Protein AF-A0A1X0FDQ0-F1 (afdb_monomer)

Sequence (185 aa):
MITLQPQPDGTMTGDYRAESSITETSCTTERTVTFTRVGDAVESEASNPANLPARTVSPARGFRGRYRGTETPDNGWPPWSWDATVATHCLRTGERCISLIDAADNFYGRYLFAHDKWTTDAVGDNPCASDNVTAHSVLHLEIPLPQQHEDPFNTLTGSGHREVTGHSRCTASYGETLGLART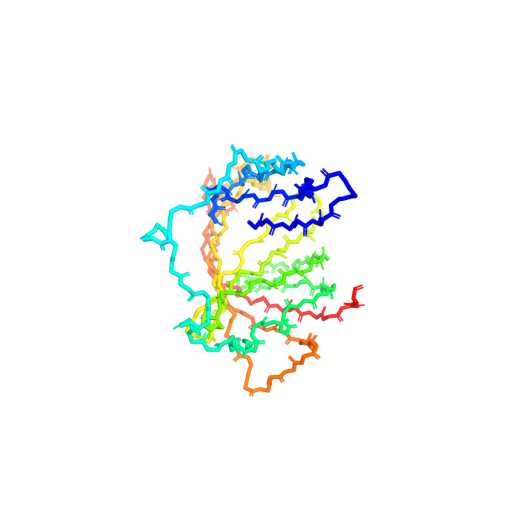GD

Secondary structure (DSSP, 8-state):
-EEEEE-TTS-EEEEEEEES-SSSS--EEEEEEEE---SPPPGGGS--GGGSPPPPPPGGGGS-EEEEEEEEETTSPPPEEEEEEEEEEE-TTSS-EEEEEEEGGG-EEEEEEETTEEEEEEEEEEE-TTT--EEEEEEEEEEEPPSS--SS-SEEEEEEEEEEESSTTT-EEEEEEEEEEEEE-

Mean predicted aligned error: 6.89 Å

Organism: Mycobacterium intermedium (NCBI:txid28445)

Solvent-accessible surface area (backbone atoms only — not comparable to full-atom values): 10269 Å² total; per-residue (Å²): 92,78,49,74,42,84,43,97,87,67,35,34,39,35,44,37,41,47,75,76,48,64,43,53,87,52,64,69,45,76,44,82,46,76,48,70,82,88,74,83,82,63,74,91,80,54,83,63,73,86,78,48,80,73,76,40,88,36,69,67,54,13,53,43,29,24,30,39,39,35,43,38,48,73,80,74,55,82,62,50,73,50,55,32,42,33,48,46,52,63,46,59,73,24,61,40,32,42,32,41,34,48,33,70,95,81,44,73,47,47,31,42,32,44,90,68,25,33,40,34,43,46,47,49,77,44,63,29,91,89,77,67,48,70,25,41,34,42,38,44,38,37,29,60,60,62,93,71,80,44,82,55,41,60,65,50,57,29,47,30,41,38,42,32,41,79,46,89,91,61,47,44,76,40,47,30,40,37,40,36,39,54,74,49,114

pLDDT: mean 88.63, std 9.93, range [56.56, 98.19]

Structure (mmCIF, N/CA/C/O backbone):
data_AF-A0A1X0FDQ0-F1
#
_entry.id   AF-A0A1X0FDQ0-F1
#
loop_
_atom_site.group_PDB
_atom_site.id
_atom_site.type_symbol
_atom_site.label_atom_id
_atom_site.label_alt_id
_atom_site.label_comp_id
_atom_site.label_asym_id
_atom_site.label_entity_id
_atom_site.label_seq_id
_atom_site.pdbx_PDB_ins_code
_atom_site.Cartn_x
_atom_site.Cartn_y
_atom_site.Cartn_z
_atom_site.occupancy
_atom_site.B_iso_or_equiv
_atom_site.auth_seq_id
_atom_site.auth_comp_id
_atom_site.auth_asym_id
_atom_site.auth_atom_id
_atom_site.pdbx_PDB_model_num
ATOM 1 N N . MET A 1 1 ? -6.028 7.761 10.974 1.00 81.38 1 MET A N 1
ATOM 2 C CA . MET A 1 1 ? -6.185 6.713 11.998 1.00 81.38 1 MET A CA 1
ATOM 3 C C . MET A 1 1 ? -5.940 7.316 13.368 1.00 81.38 1 MET A C 1
ATOM 5 O O . MET A 1 1 ? -5.065 8.159 13.494 1.00 81.38 1 MET A O 1
ATOM 9 N N . ILE A 1 2 ? -6.726 6.907 14.364 1.00 89.19 2 ILE A N 1
ATOM 10 C CA . ILE A 1 2 ? -6.518 7.291 15.763 1.00 89.19 2 ILE A CA 1
ATOM 11 C C . ILE A 1 2 ? -6.513 6.015 16.598 1.00 89.19 2 ILE A C 1
ATOM 13 O O . ILE A 1 2 ? -7.426 5.197 16.462 1.00 89.19 2 ILE A O 1
ATOM 17 N N . THR A 1 3 ? -5.508 5.852 17.450 1.00 90.81 3 THR A N 1
ATOM 18 C CA . THR A 1 3 ? -5.419 4.783 18.450 1.00 90.81 3 THR A CA 1
ATOM 19 C C . THR A 1 3 ? -5.345 5.414 19.821 1.00 90.81 3 THR A C 1
ATOM 21 O O . THR A 1 3 ? -4.462 6.221 20.066 1.00 90.81 3 THR A O 1
ATOM 24 N N . LEU A 1 4 ? -6.281 5.071 20.707 1.00 94.56 4 LEU A N 1
ATOM 25 C CA . LEU A 1 4 ? -6.377 5.659 22.041 1.00 94.56 4 LEU A CA 1
ATOM 26 C C . LEU A 1 4 ? -6.320 4.575 23.112 1.00 94.56 4 LEU A C 1
ATOM 28 O O . LEU A 1 4 ? -6.905 3.503 22.953 1.00 94.56 4 LEU A O 1
ATOM 32 N N . GLN A 1 5 ? -5.662 4.894 24.219 1.00 95.94 5 GLN A N 1
ATOM 33 C CA . GLN A 1 5 ? -5.564 4.073 25.414 1.00 95.94 5 GLN A CA 1
ATOM 34 C C . GLN A 1 5 ? -6.132 4.841 26.617 1.00 95.94 5 GLN A C 1
ATOM 36 O O . GLN A 1 5 ? -5.728 5.991 26.844 1.00 95.94 5 GLN A O 1
ATOM 41 N N . PRO A 1 6 ? -7.041 4.227 27.397 1.00 96.31 6 PRO A N 1
ATOM 42 C CA . PRO A 1 6 ? -7.538 4.813 28.637 1.00 96.31 6 PRO A CA 1
ATOM 43 C C . PRO A 1 6 ? -6.416 5.040 29.645 1.00 96.31 6 PRO A C 1
ATOM 45 O O . PRO A 1 6 ? -5.553 4.179 29.815 1.00 96.31 6 PRO A O 1
ATOM 48 N N . GLN A 1 7 ? -6.463 6.176 30.333 1.00 96.31 7 GLN A N 1
ATOM 49 C CA . GLN A 1 7 ? -5.533 6.535 31.398 1.00 96.31 7 GLN A CA 1
ATOM 50 C C . GLN A 1 7 ? -6.218 6.482 32.776 1.00 96.31 7 GLN A C 1
ATOM 52 O O . GLN A 1 7 ? -7.442 6.629 32.863 1.00 96.31 7 GLN A O 1
ATOM 57 N N . PRO A 1 8 ? -5.458 6.298 33.875 1.00 95.88 8 PRO A N 1
ATOM 58 C CA . PRO A 1 8 ? -6.018 6.237 35.230 1.00 95.88 8 PRO A CA 1
ATOM 59 C C . PRO A 1 8 ? -6.758 7.507 35.673 1.00 95.88 8 PRO A C 1
ATOM 61 O O . PRO A 1 8 ? -7.626 7.438 36.537 1.00 95.88 8 PRO A O 1
ATOM 64 N N . ASP A 1 9 ? -6.420 8.659 35.093 1.00 93.06 9 ASP A N 1
ATOM 65 C CA . ASP A 1 9 ? -7.036 9.958 35.383 1.00 93.06 9 ASP A CA 1
ATOM 66 C C . ASP A 1 9 ? -8.339 10.211 34.597 1.00 93.06 9 ASP A C 1
ATOM 68 O O . ASP A 1 9 ? -8.935 11.282 34.704 1.00 93.06 9 ASP A O 1
ATOM 72 N N . GLY A 1 10 ? -8.796 9.227 33.814 1.00 91.31 10 GLY A N 1
ATOM 73 C CA . GLY A 1 10 ? -10.000 9.324 32.991 1.00 91.31 10 GLY A CA 1
ATOM 74 C C . GLY A 1 10 ? -9.791 10.005 31.637 1.00 91.31 10 GLY A C 1
ATOM 75 O O . GLY A 1 10 ? -10.761 10.165 30.892 1.00 91.31 10 GLY A O 1
ATOM 76 N N . THR A 1 11 ? -8.559 10.390 31.288 1.00 95.69 11 THR A N 1
ATOM 77 C CA . THR A 1 11 ? -8.214 10.838 29.932 1.00 95.69 11 THR A CA 1
ATOM 78 C C . THR A 1 11 ? -7.985 9.654 28.987 1.00 95.69 11 THR A C 1
ATOM 80 O O . THR A 1 11 ? -7.831 8.503 29.403 1.00 95.69 11 THR A O 1
ATOM 83 N N . MET A 1 12 ? -7.985 9.926 27.681 1.00 96.88 12 MET A N 1
ATOM 84 C CA . MET A 1 12 ? -7.617 8.964 26.639 1.00 96.88 12 MET A CA 1
ATOM 85 C C . MET A 1 12 ? -6.427 9.521 25.861 1.00 96.88 12 MET A C 1
ATOM 87 O O . MET A 1 12 ? -6.555 10.572 25.237 1.00 96.88 12 MET A O 1
ATOM 91 N N . THR A 1 13 ? -5.298 8.818 25.851 1.00 96.44 13 THR A N 1
ATOM 92 C CA . THR A 1 13 ? -4.078 9.257 25.150 1.00 96.44 13 THR A CA 1
ATOM 93 C C . THR A 1 13 ? -3.703 8.266 24.061 1.00 96.44 13 THR A C 1
ATOM 95 O O . THR A 1 13 ? -3.922 7.066 24.211 1.00 96.44 13 THR A O 1
ATOM 98 N N . GLY A 1 14 ? -3.132 8.748 22.965 1.00 94.44 14 GLY A N 1
ATOM 99 C CA . GLY A 1 14 ? -2.491 7.889 21.980 1.00 94.44 14 GLY A CA 1
ATOM 100 C C . GLY A 1 14 ? -2.112 8.648 20.722 1.00 94.44 14 GLY A C 1
ATOM 101 O O . GLY A 1 14 ? -1.790 9.831 20.794 1.00 94.44 14 GLY A O 1
ATOM 102 N N . ASP A 1 15 ? -2.156 7.975 19.581 1.00 92.44 15 ASP A N 1
ATOM 103 C CA . ASP A 1 15 ? -1.564 8.471 18.345 1.00 92.44 15 ASP A CA 1
ATOM 104 C C . ASP A 1 15 ? -2.635 8.809 17.314 1.00 92.44 15 ASP A C 1
ATOM 106 O O . ASP A 1 15 ? -3.570 8.046 17.057 1.00 92.44 15 ASP A O 1
ATOM 110 N N . TYR A 1 16 ? -2.480 9.980 16.708 1.00 88.75 16 TYR A N 1
ATOM 111 C CA . TYR A 1 16 ? -3.194 10.420 15.525 1.00 88.75 16 TYR A CA 1
ATOM 112 C C . TYR A 1 16 ? -2.234 10.368 14.344 1.00 88.75 16 TYR A C 1
ATOM 114 O O . TYR A 1 16 ? -1.214 11.054 14.346 1.00 88.75 16 TYR A O 1
ATOM 122 N N . ARG A 1 17 ? -2.603 9.610 13.313 1.00 83.62 17 ARG A N 1
ATOM 123 C CA . ARG A 1 17 ? -1.919 9.594 12.021 1.00 83.62 17 ARG A CA 1
ATOM 124 C C . ARG A 1 17 ? -2.884 10.001 10.921 1.00 83.62 17 ARG A C 1
ATOM 126 O O . ARG A 1 17 ? -3.944 9.388 10.778 1.00 83.62 17 ARG A O 1
ATOM 133 N N . ALA A 1 18 ? -2.535 10.993 10.118 1.00 81.06 18 ALA A N 1
ATOM 134 C CA . ALA A 1 18 ? -3.299 11.363 8.935 1.00 81.06 18 ALA A CA 1
ATOM 135 C C . ALA A 1 18 ? -2.418 11.446 7.700 1.00 81.06 18 ALA A C 1
ATOM 137 O O . ALA A 1 18 ? -1.289 11.928 7.749 1.00 81.06 18 ALA A O 1
ATOM 138 N N . GLU A 1 19 ? -2.997 10.994 6.596 1.00 73.56 19 GLU A N 1
ATOM 139 C CA . GLU A 1 19 ? -2.392 11.003 5.275 1.00 73.56 19 GLU A CA 1
ATOM 140 C C . GLU A 1 19 ? -3.033 12.131 4.467 1.00 73.56 19 GLU A C 1
ATOM 142 O O . GLU A 1 19 ? -4.258 12.181 4.352 1.00 73.56 19 GLU A O 1
ATOM 147 N N . SER A 1 20 ? -2.218 13.062 3.964 1.00 65.31 20 SER A N 1
ATOM 148 C CA . SER A 1 20 ? -2.685 14.262 3.250 1.00 65.31 20 SER A CA 1
ATOM 149 C C . SER A 1 20 ? -2.928 14.036 1.754 1.00 65.31 20 SER A C 1
ATOM 151 O O . SER A 1 20 ? -3.739 14.743 1.164 1.00 65.31 20 SER A O 1
ATOM 153 N N . SER A 1 21 ? -2.264 13.047 1.149 1.00 65.19 21 SER A N 1
ATOM 154 C CA . SER A 1 21 ? -2.414 12.685 -0.262 1.00 65.19 21 SER A CA 1
ATOM 155 C C . SER A 1 21 ? -2.095 11.204 -0.478 1.00 65.19 21 SER A C 1
ATOM 157 O O . SER A 1 21 ? -1.307 10.615 0.265 1.00 65.19 21 SER A O 1
ATOM 159 N N . ILE A 1 22 ? -2.736 10.608 -1.485 1.00 63.81 22 ILE A N 1
ATOM 160 C CA . ILE A 1 22 ? -2.458 9.243 -1.957 1.00 63.81 22 ILE A CA 1
ATOM 161 C C . ILE A 1 22 ? -1.441 9.263 -3.107 1.00 63.81 22 ILE 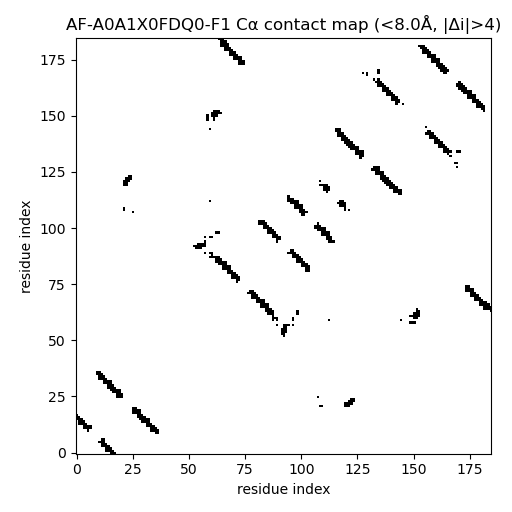A C 1
ATOM 163 O O . ILE A 1 22 ? -0.727 8.285 -3.270 1.00 63.81 22 ILE A O 1
ATOM 167 N N . THR A 1 23 ? -1.346 10.370 -3.855 1.00 59.31 23 THR A N 1
ATOM 168 C CA . THR A 1 23 ? -0.642 10.443 -5.147 1.00 59.31 23 THR A CA 1
ATOM 169 C C . THR A 1 23 ? 0.680 11.212 -5.112 1.00 59.31 23 THR A C 1
ATOM 171 O O . THR A 1 23 ? 1.564 10.947 -5.919 1.00 59.31 23 THR A O 1
ATOM 174 N N . GLU A 1 24 ? 0.829 12.176 -4.203 1.00 60.47 24 GLU A N 1
ATOM 175 C CA . GLU A 1 24 ? 2.023 13.031 -4.099 1.00 60.47 24 GLU A CA 1
ATOM 176 C C . GLU A 1 24 ? 2.925 12.597 -2.942 1.00 60.47 24 GLU A C 1
ATOM 178 O O . GLU A 1 24 ? 2.460 11.903 -2.031 1.00 60.47 24 GLU A O 1
ATOM 183 N N . THR A 1 25 ? 4.189 13.055 -2.946 1.00 56.69 25 THR A N 1
ATOM 184 C CA . THR A 1 25 ? 5.115 12.969 -1.804 1.00 56.69 25 THR A CA 1
ATOM 185 C C . THR A 1 25 ? 4.444 13.573 -0.577 1.00 56.69 25 THR A C 1
ATOM 187 O O . THR A 1 25 ? 4.419 14.776 -0.336 1.00 56.69 25 THR A O 1
ATOM 190 N N . SER A 1 26 ? 3.792 12.698 0.162 1.00 56.56 26 SER A N 1
ATOM 191 C CA . SER A 1 26 ? 2.802 13.022 1.168 1.00 56.56 26 SER A CA 1
ATOM 192 C C . SER A 1 26 ? 3.448 13.613 2.410 1.00 56.56 26 SER A C 1
ATOM 194 O O . SER A 1 26 ? 4.377 13.026 2.969 1.00 56.56 26 SER A O 1
ATOM 196 N N . CYS A 1 27 ? 2.864 14.678 2.941 1.00 62.16 27 CYS A N 1
ATOM 197 C CA . CYS A 1 27 ? 3.091 15.048 4.329 1.00 62.16 27 CYS A CA 1
ATOM 198 C C . CYS A 1 27 ? 2.241 14.126 5.212 1.00 62.16 27 CYS A C 1
ATOM 200 O O . CYS A 1 27 ? 1.038 14.354 5.384 1.00 62.16 27 CYS A O 1
ATOM 202 N N . THR A 1 28 ? 2.845 13.073 5.758 1.00 70.12 28 THR A N 1
ATOM 203 C CA . THR A 1 28 ? 2.243 12.312 6.857 1.00 70.12 28 THR A CA 1
ATOM 204 C C . THR A 1 28 ? 2.209 13.206 8.093 1.00 70.12 28 THR A C 1
ATOM 206 O O . THR A 1 28 ? 3.221 13.793 8.471 1.00 70.12 28 THR A O 1
ATOM 209 N N . THR A 1 29 ? 1.052 13.323 8.741 1.00 76.44 29 THR A N 1
ATOM 210 C CA . THR A 1 29 ? 0.955 13.981 10.049 1.00 76.44 29 THR A CA 1
ATOM 211 C C . THR A 1 29 ? 0.809 12.929 11.127 1.00 76.44 29 THR A C 1
ATOM 213 O O . THR A 1 29 ? -0.236 12.287 11.202 1.00 76.44 29 THR A O 1
ATOM 216 N N . GLU A 1 30 ? 1.815 12.806 11.987 1.00 84.88 30 GLU A N 1
ATOM 217 C CA . GLU A 1 30 ? 1.732 12.038 13.228 1.00 84.88 30 GLU A CA 1
ATOM 218 C C . GLU A 1 30 ? 1.786 12.966 14.434 1.00 84.88 30 GLU A C 1
ATOM 220 O O . GLU A 1 30 ? 2.587 13.903 14.484 1.00 84.88 30 GLU A O 1
ATOM 225 N N . ARG A 1 31 ? 0.884 12.743 15.390 1.00 89.25 31 ARG A N 1
ATOM 226 C CA . ARG A 1 31 ? 0.807 13.513 16.631 1.00 89.25 31 ARG A CA 1
ATOM 227 C C . ARG A 1 31 ? 0.335 12.628 17.766 1.00 89.25 31 ARG A C 1
ATOM 229 O O . ARG A 1 31 ? -0.650 11.909 17.614 1.00 89.25 31 ARG A O 1
ATOM 236 N N . THR A 1 32 ? 0.952 12.781 18.929 1.00 94.19 32 THR A N 1
ATOM 237 C CA . THR A 1 32 ? 0.343 12.323 20.176 1.00 94.19 32 THR A CA 1
ATOM 238 C C . THR A 1 32 ? -0.842 13.227 20.509 1.00 94.19 32 THR A C 1
ATOM 240 O O . THR A 1 32 ? -0.752 14.455 20.424 1.00 94.19 32 THR A O 1
ATOM 243 N N . VAL A 1 33 ? -1.967 12.618 20.863 1.00 95.62 33 VAL A N 1
ATOM 244 C CA . VAL A 1 33 ? -3.225 13.287 21.194 1.00 95.62 33 VAL A CA 1
ATOM 245 C C . VAL A 1 33 ? -3.719 12.829 22.559 1.00 95.62 33 VAL A C 1
ATOM 247 O O . VAL A 1 33 ? -3.607 11.655 22.907 1.00 95.62 33 VAL A O 1
ATOM 250 N N . THR A 1 34 ? -4.313 13.756 23.307 1.00 96.56 34 THR A N 1
ATOM 251 C CA . THR A 1 34 ? -4.988 13.484 24.578 1.00 96.56 34 THR A CA 1
ATOM 252 C C . THR A 1 34 ? -6.401 14.041 24.506 1.00 96.56 34 THR A C 1
ATOM 254 O O . THR A 1 34 ? -6.606 15.207 24.170 1.00 96.56 34 THR A O 1
ATOM 257 N N . PHE A 1 35 ? -7.379 13.197 24.812 1.00 95.06 35 PHE A N 1
ATOM 258 C CA . PHE A 1 35 ? -8.787 13.549 24.886 1.00 95.06 35 PHE A CA 1
ATOM 259 C C . PHE A 1 35 ? -9.211 13.588 26.348 1.00 95.06 35 PHE A C 1
ATOM 261 O O . PHE A 1 35 ? -9.064 12.606 27.081 1.00 95.06 35 PHE A O 1
ATOM 268 N N . THR A 1 36 ? -9.790 14.717 26.742 1.00 95.56 36 THR A N 1
ATOM 269 C CA . THR A 1 36 ? -10.332 14.937 28.081 1.00 95.56 36 THR A CA 1
ATOM 270 C C . THR A 1 36 ? -11.841 15.069 27.983 1.00 95.56 36 THR A C 1
ATOM 272 O O . THR A 1 36 ? -12.362 15.801 27.140 1.00 95.56 36 THR A O 1
ATOM 275 N N . ARG A 1 37 ? -12.562 14.366 28.854 1.00 91.88 37 ARG A N 1
ATOM 276 C CA . ARG A 1 37 ? -14.013 14.506 28.972 1.00 91.88 37 ARG A CA 1
ATOM 277 C C . ARG A 1 37 ? -14.350 15.908 29.485 1.00 91.88 37 ARG A C 1
ATOM 279 O O . ARG A 1 37 ? -13.933 16.270 30.578 1.00 91.88 37 ARG A O 1
ATOM 286 N N . VAL A 1 38 ? -15.127 16.674 28.721 1.00 91.69 38 VAL A N 1
ATOM 287 C CA . VAL A 1 38 ? -15.535 18.048 29.089 1.00 91.69 38 VAL A CA 1
ATOM 288 C C . VAL A 1 38 ? -16.967 18.146 29.627 1.00 91.69 38 VAL A C 1
ATOM 290 O O . VAL A 1 38 ? -17.384 19.210 30.070 1.00 91.69 38 VAL A O 1
ATOM 293 N N . GLY A 1 39 ? -17.723 17.048 29.605 1.00 89.81 39 GLY A N 1
ATOM 294 C CA . GLY A 1 39 ? -19.112 17.007 30.048 1.00 89.81 39 GLY A CA 1
ATOM 295 C C . GLY A 1 39 ? -19.814 15.724 29.618 1.00 89.81 39 GLY A C 1
ATOM 296 O O . GLY A 1 39 ? -19.173 14.779 29.147 1.00 89.81 39 GLY A O 1
ATOM 297 N N . ASP A 1 40 ? -21.130 15.707 29.793 1.00 88.69 40 ASP A N 1
ATOM 298 C CA . ASP A 1 40 ? -22.002 14.616 29.364 1.00 88.69 40 ASP A CA 1
ATOM 299 C C . ASP A 1 40 ? -22.490 14.876 27.928 1.00 88.69 40 ASP A C 1
ATOM 301 O O . ASP A 1 40 ? -22.730 16.022 27.551 1.00 88.69 40 ASP A O 1
ATOM 305 N N . ALA A 1 41 ? -22.620 13.821 27.120 1.00 81.31 41 ALA A N 1
ATOM 306 C CA . ALA A 1 41 ? -23.146 13.928 25.759 1.00 81.31 41 ALA A CA 1
ATOM 307 C C . ALA A 1 41 ? -24.680 14.009 25.769 1.00 81.31 41 ALA A C 1
ATOM 309 O O . ALA A 1 41 ? -25.328 13.352 26.587 1.00 81.31 41 ALA A O 1
ATOM 310 N N . VAL A 1 42 ? -25.265 14.753 24.827 1.00 83.25 42 VAL A N 1
ATOM 311 C CA . VAL A 1 42 ? -26.713 14.716 24.588 1.00 83.25 42 VAL A CA 1
ATOM 312 C C . VAL A 1 42 ? -27.010 13.530 23.670 1.00 83.25 42 VAL A C 1
ATOM 314 O O . VAL A 1 42 ? -26.445 13.413 22.587 1.00 83.25 42 VAL A O 1
ATOM 317 N N . GLU A 1 43 ? -27.889 12.622 24.096 1.00 69.56 43 GLU A N 1
ATOM 318 C CA . GLU A 1 43 ? -28.102 11.317 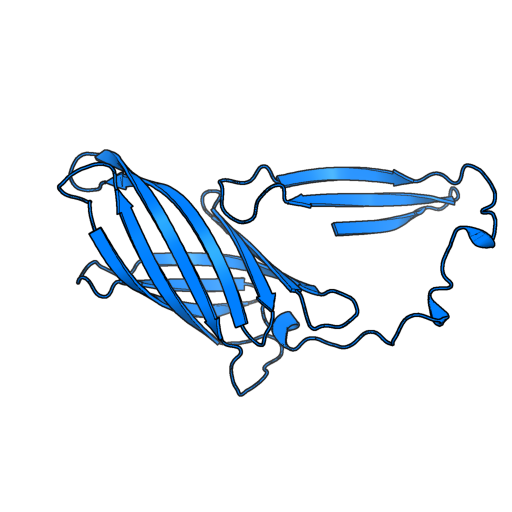23.444 1.00 69.56 43 GLU A CA 1
ATOM 319 C C . GLU A 1 43 ? -28.510 11.416 21.959 1.00 69.56 43 GLU A C 1
ATOM 321 O O . GLU A 1 43 ? -28.177 10.543 21.162 1.00 69.56 43 GLU A O 1
ATOM 326 N N . SER A 1 44 ? -29.151 12.515 21.550 1.00 72.81 44 SER A N 1
ATOM 327 C CA . SER A 1 44 ? -29.510 12.777 20.149 1.00 72.81 44 SER A CA 1
ATOM 328 C C . SER A 1 44 ? -28.318 13.031 19.216 1.00 72.81 44 SER A C 1
ATOM 330 O O . SER A 1 44 ? -28.498 13.041 18.001 1.00 72.81 44 SER A O 1
ATOM 332 N N . GLU A 1 45 ? -27.117 13.271 19.746 1.00 70.12 45 GLU A N 1
ATOM 333 C CA . GLU A 1 45 ? -25.941 13.685 18.967 1.00 70.12 45 GLU A CA 1
ATOM 334 C C . GLU A 1 45 ? -25.063 12.510 18.512 1.00 70.12 45 GLU A C 1
ATOM 336 O O . GLU A 1 45 ? -24.209 12.679 17.641 1.00 70.12 45 GLU A O 1
ATOM 341 N N . ALA A 1 46 ? -25.271 11.307 19.058 1.00 75.44 46 ALA A N 1
ATOM 342 C CA . ALA A 1 46 ? -24.456 10.137 18.749 1.00 75.44 46 ALA A CA 1
ATOM 343 C C . ALA A 1 46 ? -25.313 8.948 18.301 1.00 75.44 46 ALA A C 1
ATOM 345 O O . ALA A 1 46 ? -26.204 8.480 19.004 1.00 75.44 46 ALA A O 1
ATOM 346 N N . SER A 1 47 ? -24.997 8.396 17.128 1.00 79.62 47 SER A N 1
ATOM 347 C CA . SER A 1 47 ? -25.583 7.123 16.701 1.00 79.62 47 SER A CA 1
ATOM 348 C C . SER A 1 47 ? -25.109 5.993 17.617 1.00 79.62 47 SER A C 1
ATOM 350 O O . SER A 1 47 ? -23.907 5.842 17.835 1.00 79.62 47 SER A O 1
ATOM 352 N N . ASN A 1 48 ? -26.035 5.165 18.111 1.00 82.69 48 ASN A N 1
ATOM 353 C CA . ASN A 1 48 ? -25.688 4.002 18.927 1.00 82.69 48 ASN A CA 1
ATOM 354 C C . ASN A 1 48 ? -24.808 3.022 18.114 1.00 82.69 48 ASN A C 1
ATOM 356 O O . ASN A 1 48 ? -25.279 2.485 17.106 1.00 82.69 48 ASN A O 1
ATOM 360 N N . PRO A 1 49 ? -23.563 2.725 18.542 1.00 81.06 49 PRO A N 1
ATOM 361 C CA . PRO A 1 49 ? -22.677 1.803 17.832 1.00 81.06 49 PRO A CA 1
ATOM 362 C C . PRO A 1 49 ? -23.240 0.384 17.683 1.00 81.06 49 PRO A C 1
ATOM 364 O O . PRO A 1 49 ? -22.846 -0.326 16.757 1.00 81.06 49 PRO A O 1
ATOM 367 N N . ALA A 1 50 ? -24.156 -0.032 18.566 1.00 85.62 50 ALA A N 1
ATOM 368 C CA . ALA A 1 50 ? -24.842 -1.321 18.484 1.00 85.62 50 ALA A CA 1
ATOM 369 C C . ALA A 1 50 ? -25.800 -1.413 17.284 1.00 85.62 50 ALA A C 1
ATOM 371 O O . ALA A 1 50 ? -26.086 -2.512 16.820 1.00 85.62 50 ALA A O 1
ATOM 372 N N . ASN A 1 51 ? -26.239 -0.272 16.743 1.00 86.19 51 ASN A N 1
ATOM 373 C CA . ASN A 1 51 ? -27.078 -0.215 15.545 1.00 86.19 51 ASN A CA 1
ATOM 374 C C . ASN A 1 51 ? -26.253 -0.277 14.249 1.00 86.19 51 ASN A C 1
ATOM 376 O O . ASN A 1 51 ? -26.820 -0.337 13.160 1.00 86.19 51 ASN A O 1
ATOM 380 N N . LEU A 1 52 ? -24.917 -0.244 14.337 1.00 84.25 52 LEU A N 1
ATOM 381 C CA . LEU A 1 52 ? -24.052 -0.364 13.167 1.00 84.25 52 LEU A CA 1
ATOM 382 C C . LEU A 1 52 ? -23.919 -1.839 12.752 1.00 84.25 52 LEU A C 1
ATOM 384 O O . LEU A 1 52 ? -23.681 -2.684 13.622 1.00 84.25 52 LEU A O 1
ATOM 388 N N . PRO A 1 53 ? -23.934 -2.157 11.440 1.00 85.44 53 PRO A N 1
ATOM 389 C CA . PRO A 1 53 ? -23.713 -3.518 10.936 1.00 85.44 53 PRO A CA 1
ATOM 390 C C . PRO A 1 53 ? -22.465 -4.152 11.542 1.00 85.44 53 PRO A C 1
ATOM 392 O O . PRO A 1 53 ? -21.507 -3.431 11.805 1.00 85.44 53 PRO A O 1
ATOM 395 N N . ALA A 1 54 ? -22.433 -5.464 11.778 1.00 87.38 54 ALA A N 1
ATOM 396 C CA . ALA A 1 54 ? -21.259 -6.125 12.354 1.00 87.38 54 ALA A CA 1
ATOM 397 C C . ALA A 1 54 ? -19.972 -5.835 11.551 1.00 87.38 54 ALA A C 1
ATOM 399 O O . ALA A 1 54 ? -20.011 -5.617 10.339 1.00 87.38 54 ALA A O 1
ATOM 400 N N . ARG A 1 55 ? -18.815 -5.822 12.232 1.00 89.56 55 ARG A N 1
ATOM 401 C CA . ARG A 1 55 ? -17.521 -5.720 11.540 1.00 89.56 55 ARG A CA 1
ATOM 402 C C . ARG A 1 55 ? -17.334 -6.950 10.660 1.00 89.56 55 ARG A C 1
ATOM 404 O O . ARG A 1 55 ? -17.419 -8.067 11.161 1.00 89.56 55 ARG A O 1
ATOM 411 N N . THR A 1 56 ? -17.021 -6.725 9.393 1.00 92.50 56 THR A N 1
ATOM 412 C CA . THR A 1 56 ? -16.674 -7.795 8.456 1.00 92.50 56 THR A CA 1
ATOM 413 C C . THR A 1 56 ? -15.163 -7.828 8.280 1.00 92.50 56 THR A C 1
ATOM 415 O O . THR A 1 56 ? -14.518 -6.785 8.152 1.00 92.50 56 THR A O 1
ATOM 418 N N . VAL A 1 57 ? -14.581 -9.026 8.332 1.00 92.31 57 VAL A N 1
ATOM 419 C CA . VAL A 1 57 ? -13.146 -9.210 8.099 1.00 92.31 57 VAL A CA 1
ATOM 420 C C . VAL A 1 57 ? -12.887 -9.103 6.601 1.00 92.31 57 VAL A C 1
ATOM 422 O O . VAL A 1 57 ? -13.491 -9.828 5.818 1.00 92.31 57 VAL A O 1
ATOM 425 N N . SER A 1 58 ? -11.993 -8.195 6.213 1.00 94.81 58 SER A N 1
ATOM 426 C CA . SER A 1 58 ? -11.553 -8.068 4.824 1.00 94.81 58 SER A CA 1
ATOM 427 C C . SER A 1 58 ? -10.421 -9.053 4.524 1.00 94.81 58 SER A C 1
ATOM 429 O O . SER A 1 58 ? -9.479 -9.108 5.325 1.00 94.81 58 SER A O 1
ATOM 431 N N . PRO A 1 59 ? -10.429 -9.753 3.372 1.00 95.69 59 PRO A N 1
ATOM 432 C CA . PRO A 1 59 ? -9.278 -10.542 2.932 1.00 95.69 59 PRO A CA 1
ATOM 433 C C . PRO A 1 59 ? -8.040 -9.660 2.712 1.00 95.69 59 PRO A C 1
ATOM 435 O O . PRO A 1 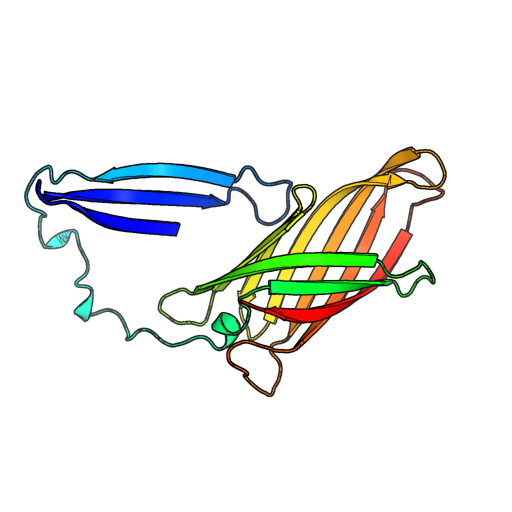59 ? -6.915 -10.111 2.909 1.00 95.69 59 PRO A O 1
ATOM 438 N N . ALA A 1 60 ? -8.228 -8.364 2.433 1.00 96.81 60 ALA A N 1
ATOM 439 C CA . ALA A 1 60 ? -7.126 -7.426 2.273 1.00 96.81 60 ALA A CA 1
ATOM 440 C C . ALA A 1 60 ? -6.252 -7.281 3.528 1.00 96.81 60 ALA A C 1
ATOM 442 O O . ALA A 1 60 ? -5.084 -6.908 3.430 1.00 96.81 60 ALA A O 1
ATOM 443 N N . ARG A 1 61 ? -6.777 -7.629 4.714 1.00 95.44 61 ARG A N 1
ATOM 444 C CA . ARG A 1 61 ? -6.000 -7.662 5.962 1.00 95.44 61 ARG A CA 1
ATOM 445 C C . ARG A 1 61 ? -4.781 -8.588 5.863 1.00 95.44 61 ARG A C 1
ATOM 447 O O . ARG A 1 61 ? -3.809 -8.364 6.588 1.00 95.44 61 ARG A O 1
ATOM 454 N N . GLY A 1 62 ? -4.820 -9.592 4.983 1.00 96.12 62 GLY A N 1
ATOM 455 C CA . GLY A 1 62 ? -3.698 -10.485 4.703 1.00 96.12 62 GLY A CA 1
ATOM 456 C C . GLY A 1 62 ? -2.453 -9.757 4.187 1.00 96.12 62 GLY A C 1
ATOM 457 O O . GLY A 1 62 ? -1.341 -10.238 4.401 1.00 96.12 62 GLY A O 1
ATOM 458 N N . PHE A 1 63 ? -2.599 -8.569 3.586 1.00 97.44 63 PHE A N 1
ATOM 459 C CA . PHE A 1 63 ? -1.464 -7.763 3.141 1.00 97.44 63 PHE A CA 1
ATOM 460 C C . PHE A 1 63 ? -0.846 -7.016 4.332 1.00 97.44 63 PHE A C 1
ATOM 462 O O . PHE A 1 63 ? -1.159 -5.860 4.607 1.00 97.44 63 PHE A O 1
ATOM 469 N N . ARG A 1 64 ? -0.020 -7.715 5.114 1.00 97.25 64 ARG A N 1
ATOM 470 C CA . ARG A 1 64 ? 0.707 -7.164 6.269 1.00 97.25 64 ARG A CA 1
ATOM 471 C C . ARG A 1 64 ? 2.003 -7.921 6.554 1.00 97.25 64 ARG A C 1
ATOM 473 O O . ARG A 1 64 ? 2.141 -9.075 6.140 1.00 97.25 64 ARG A O 1
ATOM 480 N N . GLY A 1 65 ? 2.890 -7.290 7.316 1.00 96.88 65 GLY A N 1
ATOM 481 C CA . GLY A 1 65 ? 4.218 -7.808 7.652 1.00 96.88 65 GLY A CA 1
ATOM 482 C C . GLY A 1 65 ? 5.288 -7.221 6.738 1.00 96.88 65 GLY A C 1
ATOM 483 O O . GLY A 1 65 ? 5.073 -6.190 6.105 1.00 96.88 65 GLY A O 1
ATOM 484 N N . ARG A 1 66 ? 6.442 -7.874 6.658 1.00 97.50 66 ARG A N 1
ATOM 485 C CA . ARG A 1 66 ? 7.572 -7.446 5.828 1.00 97.50 66 ARG A CA 1
ATOM 486 C C . ARG A 1 66 ? 7.551 -8.124 4.465 1.00 97.50 66 ARG A C 1
ATOM 488 O O . ARG A 1 66 ? 7.301 -9.326 4.383 1.00 97.50 66 ARG A O 1
ATOM 495 N N . TYR A 1 67 ? 7.840 -7.365 3.412 1.00 97.19 67 TYR A N 1
ATOM 496 C CA . TYR A 1 67 ? 7.884 -7.840 2.029 1.00 97.19 67 TYR A CA 1
ATOM 497 C C . TYR A 1 67 ? 9.125 -7.328 1.309 1.00 97.19 67 TYR A C 1
ATOM 499 O O . TYR A 1 67 ? 9.596 -6.223 1.572 1.00 97.19 67 TYR A O 1
ATOM 507 N N . ARG A 1 68 ? 9.591 -8.124 0.348 1.00 96.94 68 ARG A N 1
ATOM 508 C CA . ARG A 1 68 ? 10.455 -7.685 -0.741 1.00 96.94 68 ARG A CA 1
ATOM 509 C C . ARG A 1 68 ? 9.603 -7.430 -1.977 1.00 96.94 68 ARG A C 1
ATOM 511 O O . ARG A 1 68 ? 8.986 -8.368 -2.484 1.00 96.94 68 ARG A O 1
ATOM 518 N N . GLY A 1 69 ? 9.565 -6.185 -2.431 1.00 95.25 69 GLY A N 1
ATOM 519 C CA . GLY A 1 69 ? 9.004 -5.788 -3.715 1.00 95.25 69 GLY A CA 1
ATOM 520 C C . GLY A 1 69 ? 10.043 -5.898 -4.822 1.00 95.25 69 GLY A C 1
ATOM 521 O O . GLY A 1 69 ? 11.208 -5.562 -4.615 1.00 95.25 69 GLY A O 1
ATOM 522 N N . THR A 1 70 ? 9.623 -6.366 -5.991 1.00 96.81 70 THR A N 1
ATOM 523 C CA . THR A 1 70 ? 10.417 -6.391 -7.219 1.00 96.81 70 THR A CA 1
ATOM 524 C C . THR A 1 70 ? 9.561 -5.872 -8.362 1.00 96.81 70 THR A C 1
ATOM 526 O O . THR A 1 70 ? 8.532 -6.466 -8.679 1.00 96.81 70 THR A O 1
ATOM 529 N N . GLU A 1 71 ? 9.994 -4.788 -8.992 1.00 94.69 71 GLU A N 1
ATOM 530 C CA . GLU A 1 71 ? 9.341 -4.211 -10.167 1.00 94.69 71 GLU A CA 1
ATOM 531 C C . GLU A 1 71 ? 10.162 -4.552 -11.409 1.00 94.69 71 GLU A C 1
ATOM 533 O O . GLU A 1 71 ? 11.388 -4.426 -11.414 1.00 94.69 71 GLU A O 1
ATOM 538 N N . THR A 1 72 ? 9.488 -5.057 -12.442 1.00 97.62 72 THR A N 1
ATOM 539 C CA . THR A 1 72 ? 10.112 -5.510 -13.693 1.00 97.62 72 THR A CA 1
ATOM 540 C C . THR A 1 72 ? 9.474 -4.790 -14.881 1.00 97.62 72 THR A C 1
ATOM 542 O O . THR A 1 72 ? 8.346 -5.132 -15.246 1.00 97.62 72 THR A O 1
ATOM 545 N N . PRO A 1 73 ? 10.173 -3.814 -15.484 1.00 95.62 73 PRO A N 1
ATOM 546 C CA . PRO A 1 73 ? 9.735 -3.133 -16.702 1.00 95.62 73 PRO A CA 1
ATOM 547 C C . PRO A 1 73 ? 9.674 -4.053 -17.922 1.00 95.62 73 PRO A C 1
ATOM 549 O O . PRO A 1 73 ? 10.529 -4.922 -18.100 1.00 95.62 73 PRO A O 1
ATOM 552 N N . ASP A 1 74 ? 8.730 -3.800 -18.827 1.00 97.00 74 ASP A N 1
ATOM 553 C CA . ASP A 1 74 ? 8.618 -4.497 -20.116 1.00 97.00 74 ASP A CA 1
ATOM 554 C C . ASP A 1 74 ? 9.438 -3.856 -21.255 1.00 97.00 74 ASP A C 1
ATOM 556 O O . ASP A 1 74 ? 9.541 -4.413 -22.349 1.00 97.00 74 ASP A O 1
ATOM 560 N N . ASN A 1 75 ? 10.093 -2.722 -20.993 1.00 91.88 75 ASN A N 1
ATOM 561 C CA . ASN A 1 75 ? 10.901 -1.973 -21.962 1.00 91.88 75 ASN A CA 1
ATOM 562 C C . ASN A 1 75 ? 12.374 -2.433 -22.055 1.00 91.88 75 ASN A C 1
ATOM 564 O O . ASN A 1 75 ? 13.177 -1.806 -22.749 1.00 91.88 75 ASN A O 1
ATOM 568 N N . GLY A 1 76 ? 12.741 -3.507 -21.347 1.00 89.62 76 GLY A N 1
ATOM 569 C CA . GLY A 1 76 ? 14.095 -4.070 -21.319 1.00 89.62 76 GLY A CA 1
ATOM 570 C C . GLY A 1 76 ? 15.042 -3.448 -20.287 1.00 89.62 76 GLY A C 1
ATOM 571 O O . GLY A 1 76 ? 16.214 -3.829 -20.239 1.00 89.62 76 GLY A O 1
ATOM 572 N N . TRP A 1 77 ? 14.573 -2.511 -19.459 1.00 88.75 77 TRP A N 1
ATOM 573 C CA . TRP A 1 77 ? 15.336 -2.027 -18.307 1.00 88.75 77 TRP A CA 1
ATOM 574 C C . TRP A 1 77 ? 15.461 -3.107 -17.222 1.00 88.75 77 TRP A C 1
ATOM 576 O O . TRP A 1 77 ? 14.592 -3.973 -17.104 1.00 88.75 77 TRP A O 1
ATOM 586 N N . PRO A 1 78 ? 16.552 -3.095 -16.431 1.00 91.31 78 PRO A N 1
ATOM 587 C CA . PRO A 1 78 ? 16.726 -4.069 -15.364 1.00 91.31 78 PRO A CA 1
ATOM 588 C C . PRO A 1 78 ? 15.646 -3.899 -14.283 1.00 91.31 78 PRO A C 1
ATOM 590 O O . PRO A 1 78 ? 15.262 -2.766 -13.980 1.00 91.31 78 PRO A O 1
ATOM 593 N N . PRO A 1 79 ? 15.190 -4.999 -13.660 1.00 94.19 79 PRO A N 1
ATOM 594 C CA . PRO A 1 79 ? 14.292 -4.915 -12.521 1.00 94.19 79 PRO A CA 1
ATOM 595 C C . PRO A 1 79 ? 14.997 -4.271 -11.324 1.00 94.19 79 PRO A C 1
ATOM 597 O O . PRO A 1 79 ? 16.213 -4.410 -11.152 1.00 94.19 79 PRO A O 1
ATOM 600 N N . TRP A 1 80 ? 14.225 -3.628 -10.454 1.00 91.44 80 TRP A N 1
ATOM 601 C CA . TRP A 1 80 ? 14.702 -3.146 -9.157 1.00 91.44 80 TRP A CA 1
ATOM 602 C C . TRP A 1 80 ? 13.916 -3.787 -8.023 1.00 91.44 80 TRP A C 1
ATOM 604 O O . TRP A 1 80 ? 12.884 -4.426 -8.228 1.00 91.44 80 TRP A O 1
ATOM 614 N N . SER A 1 81 ? 14.441 -3.688 -6.805 1.00 93.50 81 SER A N 1
ATOM 615 C CA . SER A 1 81 ? 13.799 -4.260 -5.626 1.00 93.50 81 SER A CA 1
ATOM 616 C C . SER A 1 81 ? 13.952 -3.368 -4.411 1.00 93.50 81 SER A C 1
ATOM 618 O O . SER A 1 81 ? 14.906 -2.601 -4.306 1.00 93.50 81 SER A O 1
ATOM 620 N N . TRP A 1 82 ? 13.006 -3.506 -3.495 1.00 92.50 82 TRP A N 1
ATOM 621 C CA . TRP A 1 82 ? 12.917 -2.739 -2.264 1.00 92.50 82 TRP A CA 1
ATOM 622 C C . TRP A 1 82 ? 12.343 -3.616 -1.154 1.00 92.50 82 TRP A C 1
ATOM 624 O O . TRP A 1 82 ? 11.584 -4.549 -1.411 1.00 92.50 82 TRP A O 1
ATOM 634 N N . ASP A 1 83 ? 12.719 -3.329 0.086 1.00 94.19 83 ASP A N 1
ATOM 635 C CA . ASP A 1 83 ? 12.162 -3.987 1.264 1.00 94.19 83 ASP A CA 1
ATOM 636 C C . ASP A 1 83 ? 11.237 -3.005 1.987 1.00 94.19 83 ASP A C 1
ATOM 638 O O . ASP A 1 83 ? 11.584 -1.836 2.160 1.00 94.19 83 ASP A O 1
ATOM 642 N N . ALA A 1 84 ? 10.067 -3.480 2.414 1.00 93.94 84 ALA A N 1
ATOM 643 C CA . ALA A 1 84 ? 9.080 -2.660 3.104 1.00 93.94 84 ALA A CA 1
ATOM 644 C C . ALA A 1 84 ? 8.380 -3.405 4.239 1.00 93.94 84 ALA A C 1
ATOM 646 O O . ALA A 1 84 ? 8.225 -4.629 4.212 1.00 93.94 84 ALA A O 1
ATOM 647 N N . THR A 1 85 ? 7.888 -2.636 5.203 1.00 95.56 85 THR A N 1
ATOM 648 C CA . THR A 1 85 ? 6.901 -3.074 6.190 1.00 95.56 85 THR A CA 1
ATOM 649 C C . THR A 1 85 ? 5.519 -2.609 5.751 1.00 95.56 85 THR A C 1
ATOM 651 O O . THR A 1 85 ? 5.346 -1.480 5.297 1.00 95.56 85 THR A O 1
ATOM 654 N N . VAL A 1 86 ? 4.525 -3.485 5.882 1.00 95.81 86 VAL A N 1
ATOM 655 C CA . VAL A 1 86 ? 3.153 -3.237 5.445 1.00 95.81 86 VAL A CA 1
ATOM 656 C C . VAL A 1 86 ? 2.180 -3.366 6.606 1.00 95.81 86 VAL A C 1
ATOM 658 O O . VAL A 1 86 ? 2.143 -4.387 7.299 1.00 95.81 86 VAL A O 1
ATOM 661 N N . ALA A 1 87 ? 1.328 -2.354 6.762 1.00 94.19 87 ALA A N 1
ATOM 662 C CA . ALA A 1 87 ? 0.201 -2.368 7.686 1.00 94.19 87 ALA A CA 1
ATOM 663 C C . ALA A 1 87 ? -1.109 -2.087 6.942 1.00 94.19 87 ALA A C 1
ATOM 665 O O . ALA A 1 87 ? -1.236 -1.072 6.262 1.00 94.19 87 ALA A O 1
ATOM 666 N N . THR A 1 88 ? -2.105 -2.964 7.102 1.00 95.44 88 THR A N 1
ATOM 667 C CA . THR A 1 88 ? -3.426 -2.790 6.480 1.00 95.44 88 THR A CA 1
ATOM 668 C C . THR A 1 88 ? -4.502 -2.449 7.501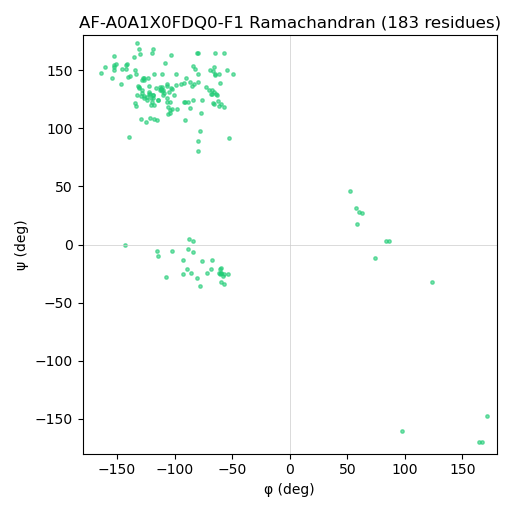 1.00 95.44 88 THR A C 1
ATOM 670 O O . THR A 1 88 ? -4.696 -3.153 8.495 1.00 95.44 88 THR A O 1
ATOM 673 N N . HIS A 1 89 ? -5.262 -1.396 7.206 1.00 93.06 89 HIS A N 1
ATOM 674 C CA . HIS A 1 89 ? -6.363 -0.902 8.022 1.00 93.06 89 HIS A CA 1
ATOM 675 C C . HIS A 1 89 ? -7.652 -0.847 7.208 1.00 93.06 89 HIS A C 1
ATOM 677 O O . HIS A 1 89 ? -7.720 -0.187 6.176 1.00 93.06 89 HIS A O 1
ATOM 683 N N . CYS A 1 90 ? -8.693 -1.515 7.697 1.00 94.19 90 CYS A N 1
ATOM 684 C CA . CYS A 1 90 ? -9.970 -1.633 6.998 1.00 94.19 90 CYS A CA 1
ATOM 685 C C . CYS A 1 90 ? -11.088 -0.858 7.692 1.00 94.19 90 CYS A C 1
ATOM 687 O O . CYS A 1 90 ? -11.158 -0.789 8.926 1.00 94.19 90 CYS A O 1
ATOM 689 N N . LEU A 1 91 ? -12.010 -0.328 6.887 1.00 91.94 91 LEU A N 1
ATOM 690 C CA . LEU A 1 91 ? -13.290 0.168 7.376 1.00 91.94 91 LEU A CA 1
ATOM 691 C C . LEU A 1 91 ? -14.129 -0.977 7.957 1.00 91.94 91 LEU A C 1
ATOM 693 O O . LEU A 1 91 ? -13.879 -2.157 7.721 1.00 91.94 91 LEU A O 1
ATOM 697 N N . ARG A 1 92 ? -15.173 -0.618 8.710 1.00 90.25 92 ARG A N 1
ATOM 698 C CA . ARG A 1 92 ? -16.052 -1.575 9.398 1.00 90.25 92 ARG A CA 1
ATOM 699 C C . ARG A 1 92 ? -16.709 -2.594 8.455 1.00 90.25 92 ARG A C 1
ATOM 701 O O . ARG A 1 92 ? -16.892 -3.734 8.870 1.00 90.25 92 ARG A O 1
ATOM 708 N N . THR A 1 93 ? -17.029 -2.201 7.222 1.00 91.56 93 THR A N 1
ATOM 709 C CA . THR A 1 93 ? -17.631 -3.099 6.221 1.00 91.56 93 THR A CA 1
ATOM 710 C C . THR A 1 93 ? -16.626 -4.070 5.601 1.00 91.56 93 THR A C 1
ATOM 712 O O . THR A 1 93 ? -17.039 -5.025 4.964 1.00 91.56 93 THR A O 1
ATOM 715 N N . GLY A 1 94 ? -15.316 -3.855 5.770 1.00 92.12 94 GLY A N 1
ATOM 716 C CA . GLY A 1 94 ? -14.269 -4.677 5.152 1.00 92.12 94 GLY A CA 1
ATOM 717 C C . GLY A 1 94 ? -14.077 -4.455 3.644 1.00 92.12 94 GLY A C 1
ATOM 718 O O . GLY A 1 94 ? -13.066 -4.880 3.095 1.00 92.12 94 GLY A O 1
ATOM 719 N N . GLU A 1 95 ? -14.986 -3.740 2.982 1.00 94.00 95 GLU A N 1
ATOM 720 C CA . GLU A 1 95 ? -14.954 -3.490 1.530 1.00 94.00 95 GLU A CA 1
ATOM 721 C C . GLU A 1 95 ? -13.858 -2.510 1.108 1.00 94.00 95 GLU A C 1
ATOM 723 O O . GLU A 1 95 ? -13.445 -2.496 -0.047 1.00 94.00 95 GLU A O 1
ATOM 728 N N . ARG A 1 96 ? -13.424 -1.648 2.035 1.00 95.50 96 ARG A N 1
ATOM 729 C CA . ARG A 1 96 ? -12.396 -0.638 1.791 1.00 95.50 96 ARG A CA 1
ATOM 730 C C . ARG A 1 96 ? -11.318 -0.708 2.851 1.00 95.50 96 ARG A C 1
ATOM 732 O O . ARG A 1 96 ? -11.621 -0.635 4.048 1.00 95.50 96 ARG A O 1
ATOM 739 N N . CYS A 1 97 ? -10.075 -0.795 2.402 1.00 95.56 97 CYS A N 1
ATOM 740 C CA . CYS A 1 97 ? -8.904 -0.764 3.265 1.00 95.56 97 CYS A CA 1
ATOM 741 C C . CYS A 1 97 ? -7.829 0.151 2.687 1.00 95.56 97 CYS A C 1
ATOM 743 O O . CYS A 1 97 ? -7.825 0.462 1.500 1.00 95.56 97 CYS A O 1
ATOM 745 N N . ILE A 1 98 ? -6.907 0.563 3.545 1.00 93.56 98 ILE A N 1
ATOM 746 C CA . ILE A 1 98 ? -5.653 1.187 3.150 1.00 93.56 98 ILE A CA 1
ATOM 747 C C . ILE A 1 98 ? -4.510 0.309 3.643 1.00 93.56 98 ILE A C 1
ATOM 749 O O . ILE A 1 98 ? -4.485 -0.068 4.816 1.00 93.56 98 ILE A O 1
ATOM 753 N N . SER A 1 99 ? -3.591 -0.020 2.746 1.00 94.38 99 SER A N 1
ATOM 754 C CA . SER A 1 99 ? -2.326 -0.678 3.055 1.00 94.38 99 SER A CA 1
ATOM 755 C C . SER A 1 99 ? -1.222 0.374 2.981 1.00 94.38 99 SER A C 1
ATOM 757 O O . SER A 1 99 ? -1.002 0.990 1.938 1.00 94.38 99 SER A O 1
ATOM 759 N N . LEU A 1 100 ? -0.590 0.632 4.121 1.00 91.50 100 LEU A N 1
ATOM 760 C CA . LEU A 1 100 ? 0.515 1.571 4.270 1.00 91.50 100 LEU A CA 1
ATOM 761 C C . LEU A 1 100 ? 1.816 0.803 4.061 1.00 91.50 100 LEU A C 1
ATOM 763 O O . LEU A 1 100 ? 2.051 -0.182 4.761 1.00 91.50 100 LEU A O 1
ATOM 767 N N . ILE A 1 101 ? 2.616 1.243 3.096 1.00 91.06 101 ILE A N 1
ATOM 768 C CA . ILE A 1 101 ? 3.913 0.667 2.748 1.00 91.06 101 ILE A CA 1
ATOM 769 C C . ILE A 1 101 ? 4.986 1.615 3.266 1.00 91.06 101 ILE A C 1
ATOM 771 O O . ILE A 1 101 ? 5.033 2.768 2.843 1.00 91.06 101 ILE A O 1
ATOM 775 N N . ASP A 1 102 ? 5.822 1.133 4.173 1.00 89.12 102 ASP A N 1
ATOM 776 C CA . ASP A 1 102 ? 6.946 1.871 4.743 1.00 89.12 102 ASP A CA 1
ATOM 777 C C . ASP A 1 102 ? 8.247 1.180 4.327 1.00 89.12 102 ASP A C 1
ATOM 779 O O . ASP A 1 102 ? 8.527 0.062 4.775 1.00 89.12 102 ASP A O 1
ATOM 783 N N . ALA A 1 103 ? 8.991 1.795 3.411 1.00 84.75 103 ALA A N 1
ATOM 784 C CA . ALA A 1 103 ? 10.243 1.266 2.885 1.00 84.75 103 ALA A CA 1
ATOM 785 C C . ALA A 1 103 ? 11.420 2.209 3.176 1.00 84.75 103 ALA A C 1
ATOM 787 O O . ALA A 1 103 ? 11.255 3.365 3.570 1.00 84.75 103 ALA A O 1
ATOM 788 N N . ALA A 1 104 ? 12.636 1.701 2.961 1.00 75.94 104 ALA A N 1
ATOM 789 C CA . ALA A 1 104 ? 13.854 2.498 3.081 1.00 75.94 104 ALA A CA 1
ATOM 790 C C . ALA A 1 104 ? 13.841 3.735 2.153 1.00 75.94 104 ALA A C 1
ATOM 792 O O . ALA A 1 104 ? 13.027 3.851 1.237 1.00 75.94 104 ALA A O 1
ATOM 793 N N . ASP A 1 105 ? 14.754 4.674 2.411 1.00 67.44 105 ASP A N 1
ATOM 794 C CA . ASP A 1 105 ? 14.948 5.891 1.609 1.00 67.44 105 ASP A CA 1
ATOM 795 C C . ASP A 1 105 ? 13.717 6.816 1.521 1.00 67.44 105 ASP A C 1
ATOM 797 O O . ASP A 1 105 ? 13.571 7.600 0.586 1.00 67.44 105 ASP A O 1
ATOM 801 N N . ASN A 1 106 ? 12.861 6.784 2.552 1.00 61.53 106 ASN A N 1
ATOM 802 C CA . ASN A 1 106 ? 11.627 7.575 2.668 1.00 61.53 106 ASN A CA 1
ATOM 803 C C . ASN A 1 106 ? 10.576 7.266 1.589 1.00 61.53 106 ASN A C 1
ATOM 805 O O . ASN A 1 106 ? 9.753 8.128 1.265 1.00 61.53 106 ASN A O 1
ATOM 809 N N . PHE A 1 107 ? 10.571 6.048 1.043 1.00 70.81 107 PHE A N 1
ATOM 810 C CA . PHE A 1 107 ? 9.465 5.602 0.206 1.00 70.81 107 PHE A CA 1
ATOM 811 C C . PHE A 1 107 ? 8.266 5.211 1.080 1.00 70.81 107 PHE A C 1
ATOM 813 O O . PHE A 1 107 ? 8.295 4.219 1.809 1.00 70.81 107 PHE A O 1
ATOM 820 N N . TYR A 1 108 ? 7.190 5.992 0.966 1.00 76.50 108 TYR A N 1
ATOM 821 C CA . TYR A 1 108 ? 5.918 5.736 1.635 1.00 76.50 108 TYR A CA 1
ATOM 822 C C . TYR A 1 108 ? 4.817 5.517 0.597 1.00 76.50 108 TYR A C 1
ATOM 824 O O . TYR A 1 108 ? 4.376 6.461 -0.062 1.00 76.50 108 TYR A O 1
ATOM 832 N N . GLY A 1 109 ? 4.358 4.274 0.463 1.00 83.56 109 GLY A N 1
ATOM 833 C CA . GLY A 1 109 ? 3.292 3.888 -0.464 1.00 83.56 109 GLY A CA 1
ATOM 834 C C . GLY A 1 109 ? 1.928 3.782 0.220 1.00 83.56 109 GLY A C 1
ATOM 835 O O . GLY A 1 109 ? 1.829 3.380 1.382 1.00 83.56 109 GLY A O 1
ATOM 836 N N . ARG A 1 110 ? 0.851 4.108 -0.504 1.00 88.00 110 ARG A N 1
ATOM 837 C CA . ARG A 1 110 ? -0.536 3.991 -0.017 1.00 88.00 110 ARG A CA 1
ATOM 838 C C . ARG A 1 110 ? -1.383 3.241 -1.021 1.00 88.00 110 ARG A C 1
ATOM 840 O O . ARG A 1 110 ? -1.744 3.763 -2.064 1.00 88.00 110 ARG A O 1
ATOM 847 N N . TYR A 1 111 ? -1.734 2.020 -0.659 1.00 93.38 111 TYR A N 1
ATOM 848 C CA . TYR A 1 111 ? -2.426 1.102 -1.542 1.00 93.38 111 TYR A CA 1
ATOM 849 C C . TYR A 1 111 ? -3.875 1.017 -1.078 1.00 93.38 111 TYR A C 1
ATOM 851 O O . TYR A 1 111 ? -4.164 0.546 0.026 1.00 93.38 111 TYR A O 1
ATOM 859 N N . LEU A 1 112 ? -4.792 1.522 -1.896 1.00 94.81 112 LEU A N 1
ATOM 860 C CA . LEU A 1 112 ? -6.216 1.519 -1.594 1.00 94.81 112 LEU A CA 1
ATOM 861 C C . LEU A 1 112 ? -6.839 0.213 -2.053 1.00 94.81 112 LEU A C 1
ATOM 863 O O . LEU A 1 112 ? -6.872 -0.066 -3.245 1.00 94.81 112 LEU A O 1
ATOM 867 N N . PHE A 1 113 ? -7.366 -0.561 -1.111 1.00 97.62 113 PHE A N 1
ATOM 868 C CA . PHE A 1 113 ? -8.137 -1.750 -1.427 1.00 97.62 113 PHE A CA 1
ATOM 869 C C . PHE A 1 113 ? -9.610 -1.401 -1.610 1.00 97.62 113 PHE A C 1
ATOM 871 O O . PHE A 1 113 ? -10.235 -0.878 -0.682 1.00 97.62 113 PHE A O 1
ATOM 878 N N . ALA A 1 114 ? -10.163 -1.728 -2.772 1.00 96.81 114 ALA A N 1
ATOM 879 C CA . ALA A 1 114 ? -11.593 -1.732 -3.052 1.00 96.81 114 ALA A CA 1
ATOM 880 C C . ALA A 1 114 ? -11.865 -2.612 -4.277 1.00 96.81 114 ALA A C 1
ATOM 882 O O . ALA A 1 114 ? -11.015 -2.718 -5.156 1.00 96.81 114 ALA A O 1
ATOM 883 N N . HIS A 1 115 ? -13.065 -3.194 -4.368 1.00 96.06 115 HIS A N 1
ATOM 884 C CA . HIS A 1 115 ? -13.461 -4.031 -5.512 1.00 96.06 115 HIS A CA 1
ATOM 885 C C . HIS A 1 115 ? -12.439 -5.145 -5.811 1.00 96.06 115 HIS A C 1
ATOM 887 O O . HIS A 1 115 ? -12.028 -5.328 -6.955 1.00 96.06 115 HIS A O 1
ATOM 893 N N . ASP A 1 116 ? -11.999 -5.842 -4.759 1.00 96.25 116 ASP A N 1
ATOM 894 C CA . ASP A 1 116 ? -11.075 -6.978 -4.834 1.00 96.25 116 ASP A CA 1
ATOM 895 C C . ASP A 1 116 ? -9.726 -6.673 -5.505 1.00 96.25 116 ASP A C 1
ATOM 897 O O . ASP A 1 116 ? -9.106 -7.545 -6.111 1.00 96.25 116 ASP A O 1
ATOM 901 N N . LYS A 1 117 ? -9.234 -5.438 -5.370 1.00 97.69 117 LYS A N 1
ATOM 902 C CA . LYS A 1 117 ? -7.871 -5.064 -5.757 1.00 97.69 117 LYS A CA 1
ATOM 903 C C . LYS A 1 117 ? -7.324 -3.927 -4.913 1.00 97.69 117 LYS A C 1
ATOM 905 O O . LYS A 1 117 ? -8.085 -3.117 -4.386 1.00 97.69 117 LYS A O 1
ATOM 910 N N . TRP A 1 118 ? -6.003 -3.853 -4.825 1.00 98.06 118 TRP A N 1
ATOM 911 C CA . TRP A 1 118 ? -5.291 -2.663 -4.385 1.00 98.06 118 TRP A CA 1
ATOM 912 C C . TRP A 1 118 ? -4.923 -1.799 -5.583 1.00 98.06 118 TRP A C 1
ATOM 914 O O . TRP A 1 118 ? -4.457 -2.320 -6.593 1.00 98.06 118 TRP A O 1
ATOM 924 N N . THR A 1 119 ? -5.073 -0.488 -5.443 1.00 96.19 119 THR A N 1
ATOM 925 C CA . THR A 1 119 ? -4.614 0.502 -6.421 1.00 96.19 119 THR A CA 1
ATOM 926 C C . THR A 1 119 ? -3.735 1.541 -5.740 1.00 96.19 119 THR A C 1
ATOM 928 O O . THR A 1 119 ? -4.042 1.973 -4.624 1.00 96.19 119 THR A O 1
ATOM 931 N N . THR A 1 120 ? -2.677 1.977 -6.411 1.00 92.38 120 THR A N 1
ATOM 932 C CA . THR A 1 120 ? -1.880 3.136 -5.996 1.00 92.38 120 THR A CA 1
ATOM 933 C C . THR A 1 120 ? -1.480 3.939 -7.221 1.00 92.38 120 THR A C 1
ATOM 935 O O . THR A 1 120 ? -1.154 3.375 -8.265 1.00 92.38 120 THR A O 1
ATOM 938 N N . ASP A 1 121 ? -1.453 5.253 -7.053 1.00 89.75 121 ASP A N 1
ATOM 939 C CA . ASP A 1 121 ? -0.774 6.163 -7.961 1.00 89.75 121 ASP A CA 1
ATOM 940 C C . ASP A 1 121 ? 0.431 6.727 -7.214 1.00 89.75 121 ASP A C 1
ATOM 942 O O . ASP A 1 121 ? 0.317 7.062 -6.034 1.00 89.75 121 ASP A O 1
ATOM 946 N N . ALA A 1 122 ? 1.588 6.798 -7.859 1.00 85.06 122 ALA A N 1
ATOM 947 C CA . ALA A 1 122 ? 2.790 7.348 -7.248 1.00 85.06 122 ALA A CA 1
ATOM 948 C C . ALA A 1 122 ? 3.457 8.335 -8.195 1.00 85.06 122 ALA A C 1
ATOM 950 O O . ALA A 1 122 ? 3.727 8.021 -9.353 1.00 85.06 122 ALA A O 1
ATOM 951 N N . VAL A 1 123 ? 3.746 9.522 -7.678 1.00 84.81 123 VAL A N 1
ATOM 952 C CA . VAL A 1 123 ? 4.509 10.550 -8.375 1.00 84.81 123 VAL A CA 1
ATOM 953 C C . VAL A 1 123 ? 5.863 10.691 -7.694 1.00 84.81 123 VAL A C 1
ATOM 955 O O . VAL A 1 123 ? 5.938 10.770 -6.469 1.00 84.81 123 VAL A O 1
ATOM 958 N N . GLY A 1 124 ? 6.939 10.717 -8.475 1.00 81.69 124 GLY A N 1
ATOM 959 C CA . GLY A 1 124 ? 8.285 10.835 -7.931 1.00 81.69 124 GLY A CA 1
ATOM 960 C C . GLY A 1 124 ? 9.270 11.441 -8.914 1.00 81.69 124 GLY A C 1
ATOM 961 O O . GLY A 1 124 ? 9.241 11.148 -10.105 1.00 81.69 124 GLY A O 1
ATOM 962 N N . ASP A 1 125 ? 10.178 12.249 -8.386 1.00 83.25 125 ASP A N 1
ATOM 963 C CA . ASP A 1 125 ? 11.270 12.854 -9.135 1.00 83.25 125 ASP A CA 1
ATOM 964 C C . ASP A 1 125 ? 12.562 12.089 -8.839 1.00 83.25 125 ASP A C 1
ATOM 966 O O . ASP A 1 125 ? 13.029 12.062 -7.701 1.00 83.25 125 ASP A O 1
ATOM 970 N N . ASN A 1 126 ? 13.146 11.459 -9.858 1.00 77.19 126 ASN A N 1
ATOM 971 C CA . ASN A 1 126 ? 14.364 10.660 -9.720 1.00 77.19 126 ASN A CA 1
ATOM 972 C C . ASN A 1 126 ? 15.419 11.109 -10.737 1.00 77.19 126 ASN A C 1
ATOM 974 O O . ASN A 1 126 ? 15.069 11.456 -11.867 1.00 77.19 126 ASN A O 1
ATOM 978 N N . PRO A 1 127 ? 16.715 11.109 -10.387 1.00 76.31 127 PRO A N 1
ATOM 979 C CA . PRO A 1 127 ? 17.761 11.431 -11.347 1.00 76.31 127 PRO A CA 1
ATOM 980 C C . PRO A 1 127 ? 17.799 10.383 -12.466 1.00 76.31 127 PRO A C 1
ATOM 982 O O . PRO A 1 127 ? 17.876 9.179 -12.221 1.00 76.31 127 PRO A O 1
ATOM 985 N N . CYS A 1 128 ? 17.781 10.845 -13.713 1.00 77.25 128 CYS A N 1
ATOM 986 C CA . CYS A 1 128 ? 18.009 10.009 -14.880 1.00 77.25 128 CYS A CA 1
ATOM 987 C C . CYS A 1 128 ? 19.460 9.514 -14.864 1.00 77.25 128 CYS A C 1
ATOM 989 O O . CYS A 1 128 ? 20.399 10.307 -14.896 1.00 77.25 128 CYS A O 1
ATOM 991 N N . ALA A 1 129 ? 19.669 8.195 -14.862 1.00 73.25 129 ALA A N 1
ATOM 992 C CA . ALA A 1 129 ? 21.010 7.608 -14.780 1.00 73.25 129 ALA A CA 1
ATOM 993 C C . ALA A 1 129 ? 21.947 8.029 -15.933 1.00 73.25 129 ALA A C 1
ATOM 995 O O . ALA A 1 129 ? 23.165 7.920 -15.810 1.00 73.25 129 ALA A O 1
ATOM 996 N N . SER A 1 130 ? 21.394 8.498 -17.058 1.00 74.94 130 SER A N 1
ATOM 997 C CA . SER A 1 130 ? 22.176 8.859 -18.245 1.00 74.94 130 SER A CA 1
ATOM 998 C C . SER A 1 130 ? 22.831 10.244 -18.181 1.00 74.94 130 SER A C 1
ATOM 1000 O O . SER A 1 130 ? 23.872 10.443 -18.808 1.00 74.94 130 SER A O 1
ATOM 1002 N N . ASP A 1 131 ? 22.238 11.195 -17.456 1.00 74.62 131 ASP A N 1
ATOM 1003 C CA . ASP A 1 131 ? 22.661 12.604 -17.435 1.00 74.62 131 ASP A CA 1
ATOM 1004 C C . ASP A 1 131 ? 22.539 13.276 -16.054 1.00 74.62 131 ASP A C 1
ATOM 1006 O O . ASP A 1 131 ? 22.917 14.437 -15.898 1.00 74.62 131 ASP A O 1
ATOM 1010 N N . ASN A 1 132 ? 22.072 12.540 -15.041 1.00 77.62 132 ASN A N 1
ATOM 1011 C CA . ASN A 1 132 ? 21.833 12.998 -13.674 1.00 77.62 132 ASN A CA 1
ATOM 1012 C C . ASN A 1 132 ? 20.834 14.167 -13.570 1.00 77.62 132 ASN A C 1
ATOM 1014 O O . ASN A 1 132 ? 20.783 14.857 -12.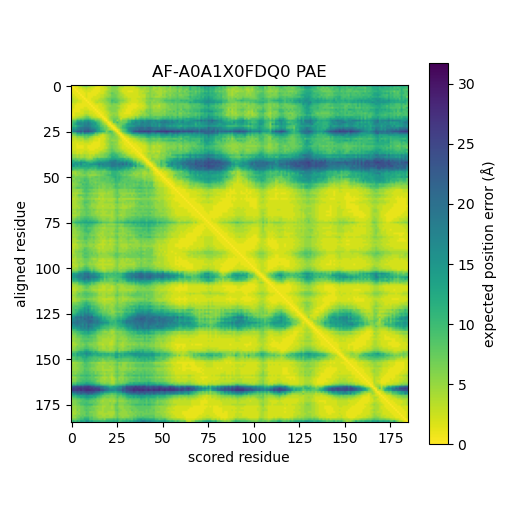550 1.00 77.62 132 ASN A O 1
ATOM 1018 N N . VAL A 1 133 ? 20.037 14.395 -14.619 1.00 81.06 133 VAL A N 1
ATOM 1019 C CA . VAL A 1 133 ? 18.954 15.379 -14.620 1.00 81.06 133 VAL A CA 1
ATOM 1020 C C . VAL A 1 133 ? 17.719 14.746 -13.995 1.00 81.06 133 VAL A C 1
ATOM 1022 O O . VAL A 1 133 ? 17.399 13.587 -14.256 1.00 81.06 133 VAL A O 1
ATOM 1025 N N . THR A 1 134 ? 17.012 15.502 -13.161 1.00 83.69 134 THR A N 1
ATOM 1026 C CA . THR A 1 134 ? 15.759 15.055 -12.550 1.00 83.69 134 THR A CA 1
ATOM 1027 C C . THR A 1 134 ? 14.716 14.731 -13.622 1.00 83.69 134 THR A C 1
ATOM 1029 O O . THR A 1 134 ? 14.347 15.592 -14.421 1.00 83.69 134 THR A O 1
ATOM 1032 N N . ALA A 1 135 ? 14.238 13.489 -13.620 1.00 85.38 135 ALA A N 1
ATOM 1033 C CA . ALA A 1 135 ? 13.120 13.018 -14.418 1.00 85.38 135 ALA A CA 1
ATOM 1034 C C . ALA A 1 135 ? 11.897 12.813 -13.521 1.00 85.38 135 ALA A C 1
ATOM 1036 O O . ALA A 1 135 ? 12.001 12.280 -12.415 1.00 85.38 135 ALA A O 1
ATOM 1037 N N . HIS A 1 136 ? 10.743 13.221 -14.029 1.00 88.69 136 HIS A N 1
ATOM 1038 C CA . HIS A 1 136 ? 9.465 13.112 -13.351 1.00 88.69 136 HIS A CA 1
ATOM 1039 C C . HIS A 1 136 ? 8.784 11.803 -13.740 1.00 88.69 136 HIS A C 1
ATOM 1041 O O . HIS A 1 136 ? 8.556 11.559 -14.924 1.00 88.69 136 HIS A O 1
ATOM 1047 N N . SER A 1 137 ? 8.459 10.966 -12.762 1.00 88.00 137 SER A N 1
ATOM 1048 C CA . SER A 1 137 ? 7.788 9.684 -12.955 1.00 88.00 137 SER A CA 1
ATOM 1049 C C . SER A 1 137 ? 6.384 9.722 -12.373 1.00 88.00 137 SER A C 1
ATOM 1051 O O . SER A 1 137 ? 6.195 10.122 -11.227 1.00 88.00 137 SER A O 1
ATOM 1053 N N . VAL A 1 138 ? 5.431 9.194 -13.133 1.00 91.44 138 VAL A N 1
ATOM 1054 C CA . VAL A 1 138 ? 4.082 8.860 -12.678 1.00 91.44 138 VAL A CA 1
ATOM 1055 C C . VAL A 1 138 ? 3.888 7.359 -12.851 1.00 91.44 138 VAL A C 1
ATOM 1057 O O . VAL A 1 138 ? 4.161 6.820 -13.919 1.00 91.44 138 VAL A O 1
ATOM 1060 N N . LEU A 1 139 ? 3.453 6.683 -11.796 1.00 91.56 139 LEU A N 1
ATOM 1061 C CA . LEU A 1 139 ? 3.101 5.269 -11.775 1.00 91.56 139 LEU A CA 1
ATOM 1062 C C . LEU A 1 139 ? 1.614 5.136 -11.464 1.00 91.56 139 LEU A C 1
ATOM 1064 O O . LEU A 1 139 ? 1.151 5.726 -10.493 1.00 91.56 139 LEU A O 1
ATOM 1068 N N . HIS A 1 140 ? 0.924 4.281 -12.212 1.00 95.06 140 HIS A N 1
ATOM 1069 C CA . HIS A 1 140 ? -0.340 3.675 -11.812 1.00 95.06 140 HIS A CA 1
ATOM 1070 C C . HIS A 1 140 ? -0.151 2.165 -11.648 1.00 95.06 140 HIS A C 1
ATOM 1072 O O . HIS A 1 140 ? 0.290 1.505 -12.587 1.00 95.06 140 HIS A O 1
ATOM 1078 N N . LEU A 1 141 ? -0.483 1.606 -10.485 1.00 95.44 141 LEU A N 1
ATOM 1079 C CA . LEU A 1 141 ? -0.271 0.193 -10.166 1.00 95.44 141 LEU A CA 1
ATOM 1080 C C . LEU A 1 141 ? -1.537 -0.437 -9.585 1.00 95.44 141 LEU A C 1
ATOM 1082 O O . LEU A 1 141 ? -2.153 0.105 -8.665 1.00 95.44 141 LEU A O 1
ATOM 1086 N N . GLU A 1 142 ? -1.857 -1.638 -10.064 1.00 98.12 142 GLU A N 1
ATOM 1087 C CA . GLU A 1 142 ? -2.942 -2.465 -9.547 1.00 98.12 142 GLU A CA 1
ATOM 1088 C C . GLU A 1 142 ? -2.429 -3.833 -9.082 1.00 98.12 142 GLU A C 1
ATOM 1090 O O . GLU A 1 142 ? -1.651 -4.491 -9.771 1.00 98.12 142 GLU A O 1
ATOM 1095 N N . ILE A 1 143 ? -2.907 -4.296 -7.926 1.00 98.12 143 ILE A N 1
ATOM 1096 C CA . ILE A 1 143 ? -2.686 -5.652 -7.413 1.00 98.12 143 ILE A CA 1
ATOM 1097 C C . ILE A 1 143 ? -4.066 -6.292 -7.229 1.00 98.12 143 ILE A C 1
ATOM 1099 O O . ILE A 1 143 ? -4.795 -5.881 -6.326 1.00 98.12 143 ILE A O 1
ATOM 1103 N N . PRO A 1 144 ? -4.482 -7.267 -8.048 1.00 97.94 144 PRO A N 1
ATOM 1104 C CA . PRO A 1 144 ? -5.723 -7.992 -7.805 1.00 97.94 144 PRO A CA 1
ATOM 1105 C C . PRO A 1 144 ? -5.626 -8.848 -6.536 1.00 97.94 144 PRO A C 1
ATOM 1107 O O . PRO A 1 144 ? -4.563 -9.368 -6.193 1.00 97.94 144 PRO A O 1
ATOM 1110 N N . LEU A 1 145 ? -6.753 -9.034 -5.852 1.00 96.88 145 LEU A N 1
ATOM 1111 C CA . LEU A 1 145 ? -6.870 -9.996 -4.764 1.00 96.88 145 LEU A CA 1
ATOM 1112 C C . LEU A 1 145 ? -6.629 -11.416 -5.310 1.00 96.88 145 LEU A C 1
ATOM 1114 O O . LEU A 1 145 ? -7.326 -11.831 -6.241 1.00 96.88 145 LEU A O 1
ATOM 1118 N N . PRO A 1 146 ? -5.665 -12.183 -4.764 1.00 95.12 146 PRO A N 1
ATOM 1119 C CA . PRO A 1 146 ? -5.451 -13.561 -5.191 1.00 95.12 146 PRO A CA 1
ATOM 1120 C C . PRO A 1 146 ? -6.689 -14.419 -4.926 1.00 95.12 146 PRO A C 1
ATOM 1122 O O . PRO A 1 146 ? -7.350 -14.238 -3.914 1.00 95.12 146 PRO A O 1
ATOM 1125 N N . GLN A 1 147 ? -6.969 -15.419 -5.769 1.00 88.88 147 GLN A N 1
ATOM 1126 C CA . GLN A 1 147 ? -8.092 -16.344 -5.527 1.00 88.88 147 GLN A CA 1
ATOM 1127 C C . GLN A 1 147 ? -7.955 -17.114 -4.202 1.00 88.88 147 GLN A C 1
ATOM 1129 O O . GLN A 1 147 ? -8.953 -17.449 -3.565 1.00 88.88 147 GLN A O 1
ATOM 1134 N N . GLN A 1 148 ? -6.718 -17.407 -3.791 1.00 87.38 148 GLN A N 1
ATOM 1135 C CA . GLN A 1 148 ? -6.421 -18.010 -2.498 1.00 87.38 148 GLN A CA 1
ATOM 1136 C C . GLN A 1 148 ? -6.171 -16.904 -1.469 1.00 87.38 148 GLN A C 1
ATOM 1138 O O . GLN A 1 148 ? -5.133 -16.247 -1.485 1.00 87.38 148 GLN A O 1
ATOM 1143 N N . HIS A 1 149 ? -7.132 -16.707 -0.566 1.00 86.69 149 HIS A N 1
ATOM 1144 C CA . HIS A 1 149 ? -7.039 -15.713 0.503 1.00 86.69 149 HIS A CA 1
ATOM 1145 C C . HIS A 1 149 ? -6.185 -16.247 1.657 1.00 86.69 149 HIS A C 1
ATOM 1147 O O . HIS A 1 149 ? -6.688 -16.889 2.579 1.00 86.69 149 HIS A O 1
ATOM 1153 N N . GLU A 1 150 ? -4.881 -16.002 1.581 1.00 89.75 150 GLU A N 1
ATOM 1154 C CA . GLU A 1 150 ? -3.938 -16.280 2.661 1.00 89.75 150 GLU A CA 1
AT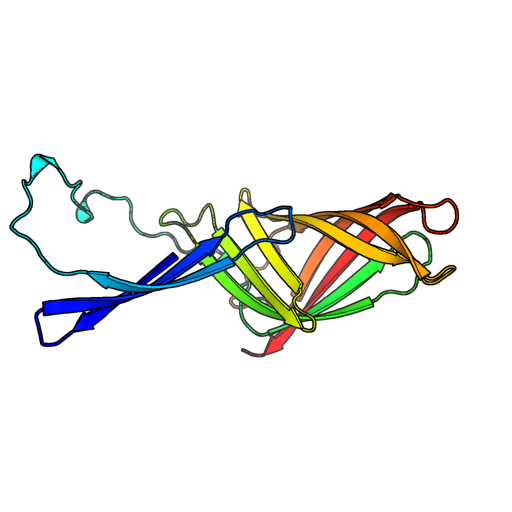OM 1155 C C . GLU A 1 150 ? -3.941 -15.153 3.699 1.00 89.75 150 GLU A C 1
ATOM 1157 O O . GLU A 1 150 ? -4.194 -13.987 3.393 1.00 89.75 150 GLU A O 1
ATOM 1162 N N . ASP A 1 151 ? -3.644 -15.502 4.948 1.00 91.38 151 ASP A N 1
ATOM 1163 C CA . ASP A 1 151 ? -3.641 -14.552 6.052 1.00 91.38 151 ASP A CA 1
ATOM 1164 C C . ASP A 1 151 ? -2.441 -14.805 6.995 1.00 91.38 151 ASP A C 1
ATOM 1166 O O . ASP A 1 151 ? -2.565 -15.605 7.927 1.00 91.38 151 ASP A O 1
ATOM 1170 N N . PRO A 1 152 ? -1.277 -14.140 6.807 1.00 95.12 152 PRO A N 1
ATOM 1171 C CA . PRO A 1 152 ? -0.948 -13.140 5.779 1.00 95.12 152 PRO A CA 1
ATOM 1172 C C . PRO A 1 152 ? -0.607 -13.747 4.404 1.00 95.12 152 PRO A C 1
ATOM 1174 O O . PRO A 1 152 ? -0.304 -14.934 4.311 1.00 95.12 152 PRO A O 1
ATOM 1177 N N . PHE A 1 153 ? -0.600 -12.924 3.349 1.00 97.00 153 PHE A N 1
ATOM 1178 C CA . PHE A 1 153 ? -0.193 -13.347 2.001 1.00 97.00 153 PHE A CA 1
ATOM 1179 C C . PHE A 1 153 ? 1.306 -13.649 1.925 1.00 97.00 153 PHE A C 1
ATOM 1181 O O . PHE A 1 153 ? 2.128 -12.821 2.315 1.00 97.00 153 PHE A O 1
ATOM 1188 N N . ASN A 1 154 ? 1.687 -14.810 1.384 1.00 96.56 154 ASN A N 1
ATOM 1189 C CA . ASN A 1 154 ? 3.100 -15.097 1.111 1.00 96.56 154 ASN A CA 1
ATOM 1190 C C . ASN A 1 154 ? 3.596 -14.392 -0.152 1.00 96.56 154 ASN A C 1
ATOM 1192 O O . ASN A 1 154 ? 4.747 -13.953 -0.204 1.00 96.56 154 ASN A O 1
ATOM 1196 N N . THR A 1 155 ? 2.729 -14.275 -1.158 1.00 96.38 155 THR A N 1
ATOM 1197 C CA . THR A 1 155 ? 3.023 -13.581 -2.408 1.00 96.38 155 THR A CA 1
ATOM 1198 C C . THR A 1 155 ? 1.840 -12.743 -2.877 1.00 96.38 155 THR A C 1
ATOM 1200 O O . THR A 1 155 ? 0.681 -13.119 -2.709 1.00 96.38 155 THR A O 1
ATOM 1203 N N . LEU A 1 156 ? 2.142 -11.600 -3.487 1.00 97.75 156 LEU A N 1
ATOM 1204 C CA . LEU A 1 156 ? 1.191 -10.789 -4.242 1.00 97.75 156 LEU A CA 1
ATOM 1205 C C . LEU A 1 156 ? 1.832 -10.398 -5.571 1.00 97.75 156 LEU A C 1
ATOM 1207 O O . LEU A 1 156 ? 3.043 -10.189 -5.649 1.00 97.75 156 LEU A O 1
ATOM 1211 N N . THR A 1 157 ? 1.019 -10.296 -6.615 1.00 97.94 157 THR A N 1
ATOM 1212 C CA . THR A 1 157 ? 1.472 -9.880 -7.944 1.00 97.94 157 THR A CA 1
ATOM 1213 C C . THR A 1 157 ? 0.564 -8.794 -8.472 1.00 97.94 157 THR A C 1
ATOM 1215 O O . THR A 1 157 ? -0.655 -8.929 -8.392 1.00 97.94 157 THR A O 1
ATOM 1218 N N . GLY A 1 158 ? 1.154 -7.749 -9.034 1.00 97.81 158 GLY A N 1
ATOM 1219 C CA . GLY A 1 158 ? 0.442 -6.647 -9.657 1.00 97.81 158 GLY A CA 1
ATOM 1220 C C . GLY A 1 158 ? 1.005 -6.288 -11.022 1.00 97.81 158 GLY A C 1
ATOM 1221 O O . GLY A 1 158 ? 2.046 -6.792 -11.450 1.00 97.81 158 GLY A O 1
ATOM 1222 N N . SER A 1 159 ? 0.302 -5.387 -11.687 1.00 98.19 159 SER A N 1
ATOM 1223 C CA . SER A 1 159 ? 0.678 -4.807 -12.969 1.00 98.19 159 SER A CA 1
ATOM 1224 C C . SER A 1 159 ? 0.533 -3.299 -12.894 1.00 98.19 159 SER A C 1
ATOM 1226 O O . SER A 1 159 ? -0.470 -2.804 -12.375 1.00 98.19 159 SER A O 1
ATOM 1228 N N . GLY A 1 160 ? 1.513 -2.583 -13.422 1.00 96.62 160 GLY A N 1
ATOM 1229 C CA . GLY A 1 160 ? 1.520 -1.134 -13.460 1.00 96.62 160 GLY A CA 1
ATOM 1230 C C . GLY A 1 160 ? 1.840 -0.584 -14.839 1.00 96.62 160 GLY A C 1
ATOM 1231 O O . GLY A 1 160 ? 2.269 -1.299 -15.746 1.00 96.62 160 GLY A O 1
ATOM 1232 N N . HIS A 1 161 ? 1.615 0.714 -14.974 1.00 97.31 161 HIS A N 1
ATOM 1233 C CA . HIS A 1 161 ? 2.072 1.515 -16.092 1.00 97.31 161 HIS A CA 1
ATOM 1234 C C . HIS A 1 161 ? 2.814 2.728 -15.553 1.00 97.31 161 HIS A C 1
ATOM 1236 O O . HIS A 1 161 ? 2.320 3.409 -14.648 1.00 97.31 161 HIS A O 1
ATOM 1242 N N . ARG A 1 162 ? 3.985 3.001 -16.124 1.00 94.56 162 ARG A N 1
ATOM 1243 C CA . ARG A 1 162 ? 4.827 4.115 -15.718 1.00 94.56 162 ARG A CA 1
ATOM 1244 C C . ARG A 1 162 ? 5.093 5.046 -16.881 1.00 94.56 162 ARG A C 1
ATOM 1246 O O . ARG A 1 162 ? 5.531 4.620 -17.949 1.00 94.56 162 ARG A O 1
ATOM 1253 N N . GLU A 1 163 ? 4.897 6.329 -16.626 1.00 94.12 163 GLU A N 1
ATOM 1254 C CA . GLU A 1 163 ? 5.282 7.419 -17.508 1.00 94.12 163 GLU A CA 1
ATOM 1255 C C . GLU A 1 163 ? 6.441 8.187 -16.879 1.00 94.12 163 GLU A C 1
ATOM 1257 O O . GLU A 1 163 ? 6.375 8.605 -15.724 1.00 94.12 163 GLU A O 1
ATOM 1262 N N . VAL A 1 164 ? 7.512 8.379 -17.641 1.00 90.38 164 VAL A N 1
ATOM 1263 C CA . VAL A 1 164 ? 8.680 9.166 -17.249 1.00 90.38 164 VAL A CA 1
ATOM 1264 C C . VAL A 1 164 ? 8.820 10.328 -18.222 1.00 90.38 164 VAL A C 1
ATOM 1266 O O . VAL A 1 164 ? 8.876 10.145 -19.438 1.00 90.38 164 VAL A O 1
ATOM 1269 N N . THR A 1 165 ? 8.880 11.542 -17.688 1.00 86.75 165 THR A N 1
ATOM 1270 C CA . THR A 1 165 ? 8.955 12.800 -18.437 1.00 86.75 165 THR A CA 1
ATOM 1271 C C . THR A 1 165 ? 10.104 13.668 -17.910 1.00 86.75 165 THR A C 1
ATOM 1273 O O . THR A 1 165 ? 10.656 13.409 -16.844 1.00 86.75 165 THR A O 1
ATOM 1276 N N . GLY A 1 166 ? 10.530 14.680 -18.673 1.00 70.50 166 GLY A N 1
ATOM 1277 C CA . GLY A 1 166 ? 11.562 15.641 -18.244 1.00 70.50 166 GLY A CA 1
ATOM 1278 C C . GLY A 1 166 ? 12.783 15.747 -19.166 1.00 70.50 166 GLY A C 1
ATOM 1279 O O . GLY A 1 166 ? 13.305 16.851 -19.330 1.00 70.50 166 GLY A O 1
ATOM 1280 N N . HIS A 1 167 ? 13.208 14.665 -19.843 1.00 69.44 167 HIS A N 1
ATOM 1281 C CA . HIS A 1 167 ? 14.263 14.740 -20.870 1.00 69.44 167 HIS A CA 1
ATOM 1282 C C . HIS A 1 167 ? 14.361 13.522 -21.808 1.00 69.44 167 HIS A C 1
ATOM 1284 O O . HIS A 1 167 ? 14.182 12.380 -21.394 1.00 69.44 167 HIS A O 1
ATOM 1290 N N . SER A 1 168 ? 14.749 13.770 -23.068 1.00 66.69 168 SER A N 1
ATOM 1291 C CA . SER A 1 168 ? 14.666 12.820 -24.200 1.00 66.69 168 SER A CA 1
ATOM 1292 C C . SER A 1 168 ? 15.312 11.439 -24.012 1.00 66.69 168 SER A C 1
ATOM 1294 O O . SER A 1 168 ? 14.903 10.501 -24.688 1.00 66.69 168 SER A O 1
ATOM 1296 N N . ARG A 1 169 ? 16.313 11.291 -23.132 1.00 74.94 169 ARG A N 1
ATOM 1297 C CA . ARG A 1 169 ? 17.036 10.019 -22.937 1.00 74.94 169 ARG A CA 1
ATOM 1298 C C . ARG A 1 169 ? 16.422 9.091 -21.888 1.00 74.94 169 ARG A C 1
ATOM 1300 O O . ARG A 1 169 ? 16.694 7.897 -21.936 1.00 74.94 169 ARG A O 1
ATOM 1307 N N . CYS A 1 170 ? 15.613 9.627 -20.976 1.00 78.94 170 CYS A N 1
ATOM 1308 C CA . CYS A 1 170 ? 14.878 8.853 -19.971 1.00 78.94 170 CYS A CA 1
ATOM 1309 C C . CYS A 1 170 ? 13.357 8.946 -20.147 1.00 78.94 170 CYS A C 1
ATOM 1311 O O . CYS A 1 170 ? 12.634 8.246 -19.443 1.00 78.94 170 CYS A O 1
ATOM 1313 N N . THR A 1 171 ? 12.863 9.773 -21.082 1.00 87.81 171 THR A N 1
ATOM 1314 C CA . THR A 1 171 ? 11.447 9.781 -21.453 1.00 87.81 171 THR A CA 1
ATOM 1315 C C . THR A 1 171 ? 11.031 8.392 -21.916 1.00 87.81 171 THR A C 1
ATOM 1317 O O . THR A 1 171 ? 11.548 7.880 -22.909 1.00 87.81 171 THR A O 1
ATOM 1320 N N . ALA A 1 172 ? 10.083 7.797 -21.204 1.00 90.19 172 ALA A N 1
ATOM 1321 C CA . ALA A 1 172 ? 9.584 6.466 -21.495 1.00 90.19 172 ALA A CA 1
ATOM 1322 C C . ALA A 1 172 ? 8.139 6.327 -21.010 1.00 90.19 172 ALA A C 1
ATOM 1324 O O . ALA A 1 172 ? 7.724 6.991 -20.065 1.00 90.19 172 ALA A O 1
ATOM 1325 N N . SER A 1 173 ? 7.392 5.443 -21.657 1.00 94.88 173 SER A N 1
ATOM 1326 C CA . SER A 1 173 ? 6.083 4.966 -21.214 1.00 94.88 173 SER A CA 1
ATOM 1327 C C . SER A 1 173 ? 6.105 3.454 -21.385 1.00 94.88 173 SER A C 1
ATOM 1329 O O . SER A 1 173 ? 6.435 2.969 -22.470 1.00 94.88 173 SER A O 1
ATOM 1331 N N . TYR A 1 174 ? 5.885 2.719 -20.299 1.00 95.38 174 TYR A N 1
ATOM 1332 C CA . TYR A 1 174 ? 6.069 1.269 -20.282 1.00 95.38 174 TYR A CA 1
ATOM 1333 C C . TYR A 1 174 ? 5.180 0.582 -19.251 1.00 95.38 174 TYR A C 1
ATOM 1335 O O . TYR A 1 174 ? 4.750 1.194 -18.271 1.00 95.38 174 TYR A O 1
ATOM 1343 N N . GLY A 1 175 ? 4.875 -0.690 -19.500 1.00 97.81 175 GLY A N 1
ATOM 1344 C CA . GLY A 1 175 ? 4.232 -1.555 -18.522 1.00 97.81 175 GLY A CA 1
ATOM 1345 C C . GLY A 1 175 ? 5.262 -2.158 -17.573 1.00 97.81 175 GLY A C 1
ATOM 1346 O O . GLY A 1 175 ? 6.430 -2.339 -17.917 1.00 97.81 175 GLY A O 1
ATOM 1347 N N . GLU A 1 176 ? 4.839 -2.496 -16.364 1.00 97.06 176 GLU A N 1
ATOM 1348 C CA . GLU A 1 176 ? 5.686 -3.206 -15.410 1.00 97.06 176 GLU A CA 1
ATOM 1349 C C . GLU A 1 176 ? 4.890 -4.225 -14.602 1.00 97.06 176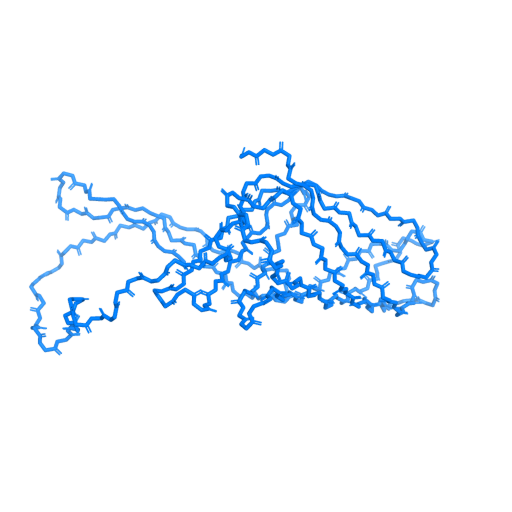 GLU A C 1
ATOM 1351 O O . GLU A 1 176 ? 3.691 -4.072 -14.363 1.00 97.06 176 GLU A O 1
ATOM 1356 N N . THR A 1 177 ? 5.560 -5.290 -14.175 1.00 98.19 177 THR A N 1
ATOM 1357 C CA . THR A 1 177 ? 4.996 -6.245 -13.217 1.00 98.19 177 THR A CA 1
ATOM 1358 C C . THR A 1 177 ? 5.600 -6.010 -11.844 1.00 98.19 177 THR A C 1
ATOM 1360 O O . THR A 1 177 ? 6.824 -5.921 -11.727 1.00 98.19 177 THR A O 1
ATOM 1363 N N . LEU A 1 178 ? 4.760 -5.992 -10.811 1.00 97.50 178 LEU A N 1
ATOM 1364 C CA . LEU A 1 178 ? 5.184 -5.992 -9.415 1.00 97.50 178 LEU A CA 1
ATOM 1365 C C . LEU A 1 178 ? 5.052 -7.403 -8.840 1.00 97.50 178 LEU A C 1
ATOM 1367 O O . LEU A 1 178 ? 3.977 -7.998 -8.890 1.00 97.50 178 LEU A O 1
ATOM 1371 N N . GLY A 1 179 ? 6.116 -7.907 -8.226 1.00 97.75 179 GLY A N 1
ATOM 1372 C CA . GLY A 1 179 ? 6.077 -9.060 -7.333 1.00 97.75 179 GLY A CA 1
ATOM 1373 C C . GLY A 1 179 ? 6.362 -8.634 -5.898 1.00 97.75 179 GLY A C 1
ATOM 1374 O O . GLY A 1 179 ? 7.326 -7.921 -5.649 1.00 97.75 179 GLY A O 1
ATOM 1375 N N . LEU A 1 180 ? 5.549 -9.087 -4.949 1.00 97.19 180 LEU A N 1
ATOM 1376 C CA . LEU A 1 180 ? 5.767 -8.909 -3.515 1.00 97.19 180 LEU A CA 1
ATOM 1377 C C . LEU A 1 180 ? 5.923 -10.283 -2.879 1.00 97.19 180 LEU A C 1
ATOM 1379 O O . LEU A 1 180 ? 5.003 -11.095 -2.943 1.00 97.19 180 LEU A O 1
ATOM 1383 N N . ALA A 1 181 ? 7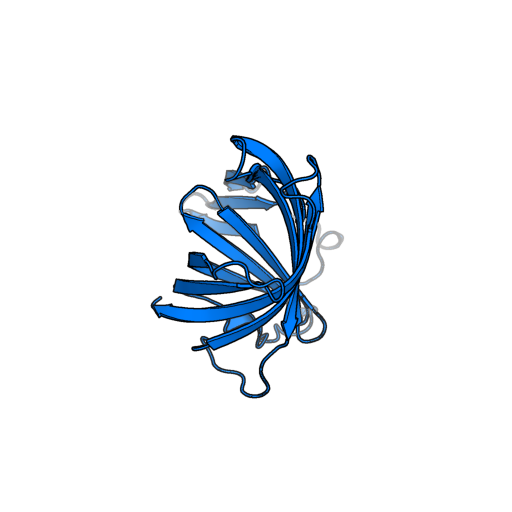.065 -10.536 -2.247 1.00 97.94 181 ALA A N 1
ATOM 1384 C CA . ALA A 1 181 ? 7.337 -11.771 -1.521 1.00 97.94 181 ALA A CA 1
ATOM 1385 C C . ALA A 1 181 ? 7.499 -11.473 -0.031 1.00 97.94 181 ALA A C 1
ATOM 1387 O O . ALA A 1 181 ? 8.332 -10.650 0.353 1.00 97.94 181 ALA A O 1
ATOM 1388 N N . ARG A 1 182 ? 6.713 -12.134 0.819 1.00 97.38 182 ARG A N 1
ATOM 1389 C CA . ARG A 1 182 ? 6.761 -11.925 2.266 1.00 97.38 182 ARG A CA 1
ATOM 1390 C C . ARG A 1 182 ? 8.086 -12.425 2.842 1.00 97.38 182 ARG A C 1
ATOM 1392 O O . ARG A 1 182 ? 8.513 -13.545 2.574 1.00 97.38 182 ARG A O 1
ATOM 1399 N N . THR A 1 183 ? 8.715 -11.606 3.676 1.00 97.56 183 THR A N 1
ATOM 1400 C CA . THR A 1 183 ? 10.006 -11.878 4.326 1.00 97.56 183 THR A CA 1
ATOM 1401 C C . THR A 1 183 ? 9.899 -12.004 5.847 1.00 97.56 183 THR A C 1
ATOM 1403 O O . THR A 1 183 ? 10.848 -12.455 6.488 1.00 97.56 183 THR A O 1
ATOM 1406 N N . GLY A 1 184 ? 8.751 -11.667 6.442 1.00 93.81 184 GLY A N 1
ATOM 1407 C CA . GLY A 1 184 ? 8.504 -11.841 7.873 1.00 93.81 184 GLY A CA 1
ATOM 1408 C C . GLY A 1 184 ? 7.301 -11.051 8.379 1.00 93.81 184 GLY A C 1
ATOM 1409 O O . GLY A 1 184 ? 6.528 -10.514 7.589 1.00 93.81 184 GLY A O 1
ATOM 1410 N N . ASP A 1 185 ? 7.155 -10.995 9.701 1.00 89.44 185 ASP A N 1
ATOM 1411 C CA . ASP A 1 185 ? 6.312 -10.014 10.403 1.00 89.44 185 ASP A CA 1
ATOM 1412 C C . ASP A 1 185 ? 7.122 -8.781 10.772 1.00 89.44 185 ASP A C 1
ATOM 1414 O O . ASP A 1 185 ? 8.297 -8.971 11.175 1.00 89.44 185 ASP A O 1
#

Nearest PDB structures (foldseek):
  7sfp-assembly1_A  TM=3.847E-01  e=2.907E-03  Streptomyces ossamyceticus
  2o62-assembly1_A  TM=2.937E-01  e=1.079E-02  Nostoc punctiforme PCC 73102
  4fms-assembly1_B  TM=2.681E-01  e=3.396E+00  Pseudomonas aeruginosa PAO1
  4fms-assembly2_A  TM=2.527E-01  e=3.070E+00  Pseudomonas aeruginosa PAO1

Radius of gyration: 20.29 Å; Cα contacts (8 Å, |Δi|>4): 413; chains: 1; bounding box: 52×36×60 Å

Foldseek 3Di:
DWDWDADPVRKIKDKDWDWPDQAELTDIDIDIDIGDDPDDDDPVPDDDPVPDPAQDAALCQLFFAKKKKWKFWPPPDDIDIWIWGWGKDADRPNQWIWIWTGTPPSDTHIWIHHPQKTWGWYWDWAQDPVPRDTKIKIKIKMWGHDPDSDRNDQKTKIKMWMAIDDDDPPGDTTIMMMIIGHDGD